Protein AF-A0A936T0N6-F1 (afdb_monomer_lite)

Radius of gyration: 19.85 Å; chains: 1; bounding box: 52×33×60 Å

Secondary structure (DSSP, 8-state):
---SEEEESB-TTSHHHHHHHHHTTTSS-EEEE-B-STTHHHHHHHHHHH-TTEEEEEE--S-SSGGG--PPPTTS-EEEEEEETTEEEEEEEEE-TTTTTTGGG-HHHHHHHHT--HHHHHHHHHHHHHHHHHHHHHHHHHHHHHHHS-TTS-------SS--HHHHHHHHHHHHHHTHHHH---HHHHHHHHHHHHHHHSTTSHHHHTHHHHS-HHHHHHHHHH-TT--HHHH-HHHHHHHHHHHHHH-S-GGGSSHHHHHHHHHHHH--PPP--

Structure (mmCIF, N/CA/C/O backbone):
data_AF-A0A936T0N6-F1
#
_entry.id   AF-A0A936T0N6-F1
#
loop_
_atom_site.group_PDB
_atom_site.id
_atom_site.type_symbol
_atom_site.label_atom_id
_atom_site.label_alt_id
_atom_site.label_comp_id
_atom_site.label_asym_id
_atom_site.label_entity_id
_atom_site.label_seq_id
_atom_site.pdbx_PDB_ins_code
_atom_site.Cartn_x
_atom_site.Cartn_y
_atom_site.Cartn_z
_atom_site.occupancy
_atom_site.B_iso_or_equiv
_atom_site.auth_seq_id
_atom_site.auth_comp_id
_atom_site.auth_asym_id
_atom_site.auth_atom_id
_atom_site.pdbx_PDB_model_num
ATOM 1 N N . MET A 1 1 ? -6.958 0.179 29.594 1.00 64.12 1 MET A N 1
ATOM 2 C CA . MET A 1 1 ? -8.096 0.866 28.939 1.00 64.12 1 MET A CA 1
ATOM 3 C C . MET A 1 1 ? -7.799 0.901 27.451 1.00 64.12 1 MET A C 1
ATOM 5 O O . MET A 1 1 ? -6.623 1.057 27.139 1.00 64.12 1 MET A O 1
ATOM 9 N N . PRO A 1 2 ? -8.803 0.712 26.577 1.00 83.12 2 PRO A N 1
ATOM 10 C CA . PRO A 1 2 ? -8.592 0.706 25.131 1.00 83.12 2 PRO A CA 1
ATOM 11 C C . PRO A 1 2 ? -8.129 2.080 24.641 1.00 83.12 2 PRO A C 1
ATOM 13 O O . PRO A 1 2 ? -8.325 3.089 25.326 1.00 83.12 2 PRO A O 1
ATOM 16 N N . VAL A 1 3 ? -7.524 2.112 23.453 1.00 87.06 3 VAL A N 1
ATOM 17 C CA . VAL A 1 3 ? -7.140 3.356 22.772 1.00 87.06 3 VAL A CA 1
ATOM 18 C C . VAL A 1 3 ? -8.362 4.269 22.653 1.00 87.06 3 VAL A C 1
ATOM 20 O O . VAL A 1 3 ? -9.401 3.834 22.169 1.00 87.06 3 VAL A O 1
ATOM 23 N N . THR A 1 4 ? -8.246 5.526 23.084 1.00 91.75 4 THR A N 1
ATOM 24 C CA . THR A 1 4 ? -9.316 6.533 22.938 1.00 91.75 4 THR A CA 1
ATOM 25 C C . THR A 1 4 ? -9.070 7.463 21.758 1.00 91.75 4 THR A C 1
ATOM 27 O O . THR A 1 4 ? -10.014 8.023 21.202 1.00 91.75 4 THR A O 1
ATOM 30 N N . GLU A 1 5 ? -7.814 7.596 21.337 1.00 93.12 5 GLU A N 1
ATOM 31 C CA . GLU A 1 5 ? -7.421 8.413 20.198 1.00 93.12 5 GLU A CA 1
ATOM 32 C C . GLU A 1 5 ? -6.273 7.755 19.431 1.00 93.12 5 GLU A C 1
ATOM 34 O O . GLU A 1 5 ? -5.238 7.396 20.002 1.00 93.12 5 GLU A O 1
ATOM 39 N N . LEU A 1 6 ? -6.470 7.593 18.126 1.00 92.94 6 LEU A N 1
ATOM 40 C CA . LEU A 1 6 ? -5.488 7.067 17.196 1.00 92.94 6 LEU A CA 1
ATOM 41 C C . LEU A 1 6 ? -5.041 8.187 16.256 1.00 92.94 6 LEU A C 1
ATOM 43 O O . LEU A 1 6 ? -5.757 8.577 15.332 1.00 92.94 6 LEU A O 1
ATOM 47 N N . LEU A 1 7 ? -3.839 8.697 16.503 1.00 91.94 7 LEU A N 1
ATOM 48 C CA . LEU A 1 7 ? -3.197 9.680 15.646 1.00 91.94 7 LEU A CA 1
ATOM 49 C C . LEU A 1 7 ? -2.729 9.001 14.359 1.00 91.94 7 LEU A C 1
ATOM 51 O O . LEU A 1 7 ? -2.074 7.967 14.433 1.00 91.94 7 LEU A O 1
ATOM 55 N N . CYS A 1 8 ? -2.999 9.573 13.193 1.00 89.38 8 CYS A N 1
ATOM 56 C CA . CYS A 1 8 ? -2.549 9.029 11.910 1.00 89.38 8 CYS A CA 1
ATOM 57 C C . CYS A 1 8 ? -1.911 10.091 11.011 1.00 89.38 8 CYS A C 1
ATOM 59 O O . CYS A 1 8 ? -2.094 11.295 11.209 1.00 89.38 8 CYS A O 1
ATOM 61 N N . GLU A 1 9 ? -1.127 9.641 10.034 1.00 83.56 9 GLU A N 1
ATOM 62 C CA . GLU A 1 9 ? -0.620 10.511 8.974 1.00 83.56 9 GLU A CA 1
ATOM 63 C C . GLU A 1 9 ? -1.750 10.951 8.025 1.00 83.56 9 GLU A C 1
ATOM 65 O O . GLU A 1 9 ? -2.799 10.314 7.926 1.00 83.56 9 GLU A O 1
ATOM 70 N N . GLY A 1 10 ? -1.523 12.050 7.304 1.00 79.19 10 GLY A N 1
ATOM 71 C CA . GLY A 1 10 ? -2.426 12.524 6.255 1.00 79.19 10 GLY A CA 1
ATOM 72 C C . GLY A 1 10 ? -3.338 13.680 6.670 1.00 79.19 10 GLY A C 1
ATOM 73 O O . GLY A 1 10 ? -3.141 14.343 7.689 1.00 79.19 10 GLY A O 1
ATOM 74 N N . ASN A 1 11 ? -4.318 13.958 5.811 1.00 84.19 11 ASN A N 1
ATOM 75 C CA . ASN A 1 11 ? -5.241 15.087 5.943 1.00 84.19 11 ASN A CA 1
ATOM 76 C C . ASN A 1 11 ? -6.598 14.617 6.478 1.00 84.19 11 ASN A C 1
ATOM 78 O O . ASN A 1 11 ? -7.042 13.526 6.134 1.00 84.19 11 ASN A O 1
ATOM 82 N N . ALA A 1 12 ? -7.311 15.474 7.216 1.00 82.62 12 ALA A N 1
ATOM 83 C CA . ALA A 1 12 ? -8.600 15.149 7.849 1.00 82.62 12 ALA A CA 1
ATOM 84 C C . ALA A 1 12 ? -9.665 14.554 6.910 1.00 82.62 12 ALA A C 1
ATOM 86 O O . ALA A 1 12 ? -10.514 13.781 7.344 1.00 82.62 12 ALA A O 1
ATOM 87 N N . HIS A 1 13 ? -9.619 14.897 5.623 1.00 84.88 13 HIS A N 1
ATOM 88 C CA . HIS A 1 13 ? -10.550 14.398 4.606 1.00 84.88 13 HIS A CA 1
ATOM 89 C C . HIS A 1 13 ? -9.886 13.474 3.576 1.00 84.88 13 HIS A C 1
ATOM 91 O O . HIS A 1 13 ? -10.502 13.133 2.568 1.00 84.88 13 HIS A O 1
ATOM 97 N N . GLY A 1 14 ? -8.636 13.075 3.818 1.00 88.81 14 GLY A N 1
ATOM 98 C CA . GLY A 1 14 ? -7.896 12.163 2.956 1.00 88.81 14 GLY A CA 1
ATOM 99 C C . GLY A 1 14 ? -8.465 10.738 2.978 1.00 88.81 14 GLY A C 1
ATOM 100 O O . GLY A 1 14 ? -9.137 10.354 3.943 1.00 88.81 14 GLY A O 1
ATOM 101 N N . PRO A 1 15 ? -8.201 9.946 1.925 1.00 90.38 15 PRO A N 1
ATOM 102 C CA . PRO A 1 15 ? -8.699 8.577 1.809 1.00 90.38 15 PRO A CA 1
ATOM 103 C C . PRO A 1 15 ? -8.249 7.689 2.974 1.00 90.38 15 PRO A C 1
ATOM 105 O O . PRO A 1 15 ? -9.068 6.942 3.500 1.00 90.38 15 PRO A O 1
ATOM 108 N N . ASP A 1 16 ? -7.008 7.837 3.435 1.00 88.56 16 ASP A N 1
ATOM 109 C CA . ASP A 1 16 ? -6.418 7.003 4.490 1.00 88.56 16 ASP A CA 1
ATOM 110 C C . ASP A 1 16 ? -7.135 7.200 5.834 1.00 88.56 16 ASP A C 1
ATOM 112 O O . ASP A 1 16 ? -7.572 6.240 6.469 1.00 88.56 16 ASP A O 1
ATOM 116 N N . VAL A 1 17 ? -7.354 8.460 6.230 1.00 91.19 17 VAL A N 1
ATOM 117 C CA . VAL A 1 17 ? -8.078 8.815 7.464 1.00 91.19 17 VAL A CA 1
ATOM 118 C C . VAL A 1 17 ? -9.521 8.319 7.402 1.00 91.19 17 VAL A C 1
ATOM 120 O O . VAL A 1 17 ? -10.047 7.786 8.383 1.00 91.19 17 VAL A O 1
ATOM 123 N N . ARG A 1 18 ? -10.172 8.460 6.241 1.00 94.25 18 ARG A N 1
ATOM 124 C CA . ARG A 1 18 ? -11.548 7.995 6.027 1.00 94.25 18 ARG A CA 1
ATOM 125 C C . ARG A 1 18 ? -11.647 6.474 6.090 1.00 94.25 18 ARG A C 1
ATOM 127 O O . ARG A 1 18 ? -12.550 5.971 6.755 1.00 94.25 18 ARG A O 1
ATOM 134 N N . LEU A 1 19 ? -10.729 5.762 5.441 1.00 94.12 19 LEU A N 1
ATOM 135 C CA . LEU A 1 19 ? -10.638 4.305 5.483 1.00 94.12 19 LEU A CA 1
ATOM 136 C C . LEU A 1 19 ? -10.458 3.828 6.925 1.00 94.12 19 LEU A C 1
ATOM 138 O O . LEU A 1 19 ? -11.288 3.072 7.424 1.00 94.12 19 LEU A O 1
ATOM 142 N N . LEU A 1 20 ? -9.445 4.344 7.625 1.00 93.12 20 LEU A N 1
ATOM 143 C CA . LEU A 1 20 ? -9.152 3.990 9.014 1.00 93.12 20 LEU A CA 1
ATOM 144 C C . LEU A 1 20 ? -10.350 4.258 9.939 1.00 93.12 20 LEU A C 1
ATOM 146 O O . LEU A 1 20 ? -10.708 3.404 10.748 1.00 93.12 20 LEU A O 1
ATOM 150 N N . SER A 1 21 ? -11.028 5.396 9.767 1.00 94.75 21 SER A N 1
ATOM 151 C CA . SER A 1 21 ? -12.238 5.736 10.530 1.00 94.75 21 SER A CA 1
ATOM 152 C C . SER A 1 21 ? -13.382 4.742 10.307 1.00 94.75 21 SER A C 1
ATOM 154 O O . SER A 1 21 ? -14.104 4.415 11.248 1.00 94.75 21 SER A O 1
ATOM 156 N N . ILE A 1 22 ? -13.559 4.243 9.078 1.00 95.44 22 ILE A N 1
ATOM 157 C CA . ILE A 1 22 ? -14.601 3.256 8.765 1.00 95.44 22 ILE A CA 1
ATOM 158 C C . ILE A 1 22 ? -14.225 1.878 9.327 1.00 95.44 22 ILE A C 1
ATOM 160 O O . ILE A 1 22 ? -15.051 1.246 9.986 1.00 95.44 22 ILE A O 1
ATOM 164 N N . ILE A 1 23 ? -12.976 1.440 9.140 1.00 94.50 23 ILE A N 1
ATOM 165 C CA . ILE A 1 23 ? -12.468 0.158 9.656 1.00 94.50 23 ILE A CA 1
ATOM 166 C C . ILE A 1 23 ? -12.558 0.099 11.189 1.00 94.50 23 ILE A C 1
ATOM 168 O O . ILE A 1 23 ? -12.940 -0.926 11.756 1.00 94.50 23 ILE A O 1
ATOM 172 N N . LEU A 1 24 ? -12.276 1.208 11.878 1.00 94.31 24 LEU A N 1
ATOM 173 C CA . LEU A 1 24 ? -12.324 1.309 13.341 1.00 94.31 24 LEU A CA 1
ATOM 174 C C . LEU A 1 24 ? -13.682 1.771 13.892 1.00 94.31 24 LEU A C 1
ATOM 176 O O . LEU A 1 24 ? -13.835 1.949 15.103 1.00 94.31 24 LEU A O 1
ATOM 180 N N . ARG A 1 25 ? -14.713 1.905 13.050 1.00 93.69 25 ARG A N 1
ATOM 181 C CA . ARG A 1 25 ? -16.053 2.321 13.486 1.00 93.69 25 ARG A CA 1
ATOM 182 C C . ARG A 1 25 ? -16.577 1.418 14.607 1.00 93.69 25 ARG A C 1
ATOM 184 O O . ARG A 1 25 ? -16.495 0.193 14.525 1.00 93.69 25 ARG A O 1
ATOM 191 N N . GLY A 1 26 ? -17.105 2.016 15.672 1.00 90.19 26 GLY A N 1
ATOM 192 C CA . GLY A 1 26 ? -17.616 1.283 16.837 1.00 90.19 26 GLY A CA 1
ATOM 193 C C . GLY A 1 26 ? -16.549 0.787 17.823 1.00 90.19 26 GLY A C 1
ATOM 194 O O . GLY A 1 26 ? -16.915 0.187 18.823 1.00 90.19 26 GLY A O 1
ATOM 195 N N . ALA A 1 27 ? -15.256 1.056 17.594 1.00 90.81 27 ALA A N 1
ATOM 196 C CA . ALA A 1 27 ? -14.189 0.729 18.549 1.00 90.81 27 ALA A CA 1
ATOM 197 C C . ALA A 1 27 ? -14.071 1.732 19.720 1.00 90.81 27 ALA A C 1
ATOM 199 O O . ALA A 1 27 ? -13.221 1.562 20.587 1.00 90.81 27 ALA A O 1
ATOM 200 N N . GLY A 1 28 ? -14.906 2.780 19.756 1.00 89.69 28 GLY A N 1
ATOM 201 C CA . GLY A 1 28 ? -14.916 3.768 20.843 1.00 89.69 28 GLY A CA 1
ATOM 202 C C . GLY A 1 28 ? -13.730 4.741 20.843 1.00 89.69 28 GLY A C 1
ATOM 203 O O . GLY A 1 28 ? -13.419 5.305 21.888 1.00 89.69 28 GLY A O 1
ATOM 204 N N . LEU A 1 29 ? -13.083 4.941 19.691 1.00 93.12 29 LEU A N 1
ATOM 205 C CA . LEU A 1 29 ? -11.916 5.813 19.532 1.00 93.12 29 LEU A CA 1
ATOM 206 C C . LEU A 1 29 ? -12.122 6.865 18.441 1.00 93.12 29 LEU A C 1
ATOM 208 O O . LEU A 1 29 ? -12.875 6.646 17.489 1.00 93.12 29 LEU A O 1
ATOM 212 N N . ALA A 1 30 ? -11.411 7.984 18.563 1.00 93.00 30 ALA A N 1
ATOM 213 C CA . ALA A 1 30 ? -11.290 8.986 17.509 1.00 93.00 30 ALA A CA 1
ATOM 214 C C . ALA A 1 30 ? -10.057 8.710 16.637 1.00 93.00 30 ALA A C 1
ATOM 216 O O . ALA A 1 30 ? -8.987 8.394 17.155 1.00 93.00 30 ALA A O 1
ATOM 217 N N . VAL A 1 31 ? -10.199 8.840 15.317 1.00 93.31 31 VAL A N 1
ATOM 218 C CA . VAL A 1 31 ? -9.071 8.821 14.377 1.00 93.31 31 VAL A CA 1
ATOM 219 C C . VAL A 1 31 ? -8.739 10.265 14.024 1.00 93.31 31 VAL A C 1
ATOM 221 O O . VAL A 1 31 ? -9.540 10.942 13.377 1.00 93.31 31 VAL A O 1
ATOM 224 N N . THR A 1 32 ? -7.570 10.737 14.452 1.00 91.12 32 THR A N 1
ATOM 225 C CA . THR A 1 32 ? -7.178 12.147 14.326 1.00 91.12 32 THR A CA 1
ATOM 226 C C . THR A 1 32 ? -5.958 12.268 13.408 1.00 91.12 32 THR A C 1
ATOM 228 O O . THR A 1 32 ? -4.934 11.635 13.672 1.00 91.12 32 THR A O 1
ATOM 231 N N . PRO A 1 33 ? -6.000 13.076 12.336 1.00 89.44 33 PRO A N 1
ATOM 232 C CA . PRO A 1 33 ? -4.804 13.367 11.551 1.00 89.44 33 PRO A CA 1
ATOM 233 C C . PRO A 1 33 ? -3.822 14.201 12.385 1.00 89.44 33 PRO A C 1
ATOM 235 O O . PRO A 1 33 ? -4.199 15.211 12.976 1.00 89.44 33 PRO A O 1
ATOM 238 N N . SER A 1 34 ? -2.549 13.818 12.409 1.00 82.69 34 SER A N 1
ATOM 239 C CA . SER A 1 34 ? -1.507 14.502 13.192 1.00 82.69 34 SER A CA 1
ATOM 240 C C . SER A 1 34 ? -0.458 15.219 12.329 1.00 82.69 34 SER A C 1
ATOM 242 O O . SER A 1 34 ? 0.548 15.701 12.854 1.00 82.69 34 SER A O 1
ATOM 244 N N . GLY A 1 35 ? -0.682 15.332 11.017 1.00 67.50 35 GLY A N 1
ATOM 245 C CA . GLY A 1 35 ? 0.228 16.023 10.102 1.00 67.50 35 GLY A CA 1
ATOM 246 C C . GLY A 1 35 ? 1.455 15.192 9.703 1.00 67.50 35 GLY A C 1
ATOM 247 O O . GLY A 1 35 ? 1.365 13.982 9.517 1.00 67.50 35 GLY A O 1
ATOM 248 N N . GLY A 1 36 ? 2.587 15.867 9.467 1.00 60.94 36 GLY A N 1
ATOM 249 C CA . GLY A 1 36 ? 3.781 15.282 8.842 1.00 60.94 36 GLY A CA 1
ATOM 250 C C . GLY A 1 36 ? 4.599 14.327 9.726 1.00 60.94 36 GLY A C 1
ATOM 251 O O . GLY A 1 36 ? 4.533 14.361 10.949 1.00 60.94 36 GLY A O 1
ATOM 252 N N . LYS A 1 37 ? 5.436 13.511 9.068 1.00 64.25 37 LYS A N 1
ATOM 253 C CA . LYS A 1 37 ? 6.251 12.423 9.655 1.00 64.25 37 LYS A CA 1
ATOM 254 C C . LYS A 1 37 ? 7.297 12.879 10.687 1.00 64.25 37 LYS A C 1
ATOM 256 O O . LYS A 1 37 ? 7.743 12.084 11.517 1.00 64.25 37 LYS A O 1
ATOM 261 N N . ASP A 1 38 ? 7.714 14.144 10.634 1.00 60.75 38 ASP A N 1
ATOM 262 C CA . ASP A 1 38 ? 8.826 14.667 11.429 1.00 60.75 38 ASP A CA 1
ATOM 263 C C . ASP A 1 38 ? 8.396 14.905 12.889 1.00 60.75 38 ASP A C 1
ATOM 265 O O . ASP A 1 38 ? 7.525 15.718 13.180 1.00 60.75 38 ASP A O 1
ATOM 269 N N . GLY A 1 39 ? 9.009 14.177 13.830 1.00 67.56 39 GLY A N 1
ATOM 270 C CA . GLY A 1 39 ? 8.723 14.304 15.268 1.00 67.56 39 GLY A CA 1
ATOM 271 C C . GLY A 1 39 ? 7.483 13.547 15.758 1.00 67.56 39 GLY A C 1
ATOM 272 O O . GLY A 1 39 ? 7.230 13.530 16.962 1.00 67.56 39 GLY A O 1
ATOM 273 N N . PHE A 1 40 ? 6.772 12.849 14.868 1.00 79.50 40 PHE A N 1
ATOM 274 C CA . PHE A 1 40 ? 5.529 12.138 15.177 1.00 79.50 40 PHE A CA 1
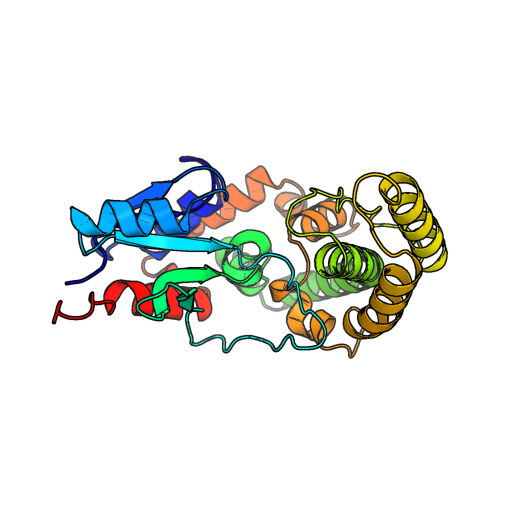ATOM 275 C C . PHE A 1 40 ? 5.588 11.212 16.414 1.00 79.50 40 PHE A C 1
ATOM 277 O O . PHE A 1 40 ? 4.726 11.345 17.286 1.00 79.50 40 PHE A O 1
ATOM 284 N N . PRO A 1 41 ? 6.614 10.349 16.609 1.00 83.62 41 PRO A N 1
ATOM 285 C CA . PRO A 1 41 ? 6.680 9.535 17.827 1.00 83.62 41 PRO A CA 1
ATOM 286 C C . PRO A 1 41 ? 6.854 10.357 19.111 1.00 83.62 41 PRO A C 1
ATOM 288 O O . PRO A 1 41 ? 6.352 9.965 20.163 1.00 83.62 41 PRO A O 1
ATOM 291 N N . ASN A 1 42 ? 7.535 11.506 19.050 1.00 82.50 42 ASN A N 1
ATOM 292 C CA . ASN A 1 42 ? 7.694 12.374 20.216 1.00 82.50 42 ASN A CA 1
ATOM 293 C C . ASN A 1 42 ? 6.381 13.076 20.569 1.00 82.50 42 ASN A C 1
ATOM 295 O O . ASN A 1 42 ? 6.074 13.181 21.754 1.00 82.50 42 ASN A O 1
ATOM 299 N N . THR A 1 43 ? 5.590 13.480 19.571 1.00 83.75 43 THR A N 1
ATOM 300 C CA . THR A 1 43 ? 4.239 14.027 19.772 1.00 83.75 43 THR A CA 1
ATOM 301 C C . THR A 1 43 ? 3.342 13.025 20.489 1.00 83.75 43 THR A C 1
ATOM 303 O O . THR A 1 43 ? 2.731 13.359 21.498 1.00 83.75 43 THR A O 1
ATOM 306 N N . VAL A 1 44 ? 3.321 11.773 20.028 1.00 87.00 44 VAL A N 1
ATOM 307 C CA . VAL A 1 44 ? 2.489 10.711 20.619 1.00 87.00 44 VAL A CA 1
ATOM 308 C C . VAL A 1 44 ? 2.882 10.453 22.070 1.00 87.00 44 VAL A C 1
ATOM 310 O O . VAL A 1 44 ? 2.025 10.350 22.946 1.00 87.00 44 VAL A O 1
ATOM 313 N N . ILE A 1 45 ? 4.185 10.388 22.349 1.00 84.56 45 ILE A N 1
ATOM 314 C CA . ILE A 1 45 ? 4.671 10.178 23.714 1.00 84.56 45 ILE A CA 1
ATOM 315 C C . ILE A 1 45 ? 4.349 11.386 24.604 1.00 84.56 45 ILE A C 1
ATOM 317 O O . ILE A 1 45 ? 3.896 11.194 25.729 1.00 84.56 45 ILE A O 1
ATOM 321 N N . ALA A 1 46 ? 4.495 12.614 24.095 1.00 84.88 46 ALA A N 1
ATOM 322 C CA . ALA A 1 46 ? 4.089 13.825 24.805 1.00 84.88 46 ALA A CA 1
ATOM 323 C C . ALA A 1 46 ? 2.593 13.794 25.168 1.00 84.88 46 ALA A C 1
ATOM 325 O O . ALA A 1 46 ? 2.231 14.014 26.322 1.00 84.88 46 ALA A O 1
ATOM 326 N N . TRP A 1 47 ? 1.731 13.437 24.212 1.00 86.50 47 TRP A N 1
ATOM 327 C CA . TRP A 1 47 ? 0.284 13.333 24.418 1.00 86.50 47 TRP A CA 1
ATOM 328 C C . TRP A 1 47 ? -0.081 12.254 25.436 1.00 86.50 47 TRP A C 1
ATOM 330 O O . TRP A 1 47 ? -0.973 12.461 26.260 1.00 86.50 47 TRP A O 1
ATOM 340 N N . ARG A 1 48 ? 0.663 11.141 25.465 1.00 88.62 48 ARG A N 1
ATOM 341 C CA . ARG A 1 48 ? 0.460 10.071 26.450 1.00 88.62 48 ARG A CA 1
ATOM 342 C C . ARG A 1 48 ? 0.681 10.473 27.900 1.00 88.62 48 ARG A C 1
ATOM 344 O O . ARG A 1 48 ? 0.158 9.801 28.791 1.00 88.62 48 ARG A O 1
ATOM 351 N N . HIS A 1 49 ? 1.419 11.550 28.166 1.00 85.31 49 HIS A N 1
ATOM 352 C CA . HIS A 1 49 ? 1.536 12.059 29.531 1.00 85.31 49 HIS A CA 1
ATOM 353 C C . HIS A 1 49 ? 0.189 12.558 30.070 1.00 85.31 49 HIS A C 1
ATOM 355 O O . HIS A 1 49 ? -0.094 12.334 31.249 1.00 85.31 49 HIS A O 1
ATOM 361 N N . SER A 1 50 ? -0.644 13.160 29.214 1.00 86.56 50 SER A N 1
ATOM 362 C CA . SER A 1 50 ? -1.966 13.700 29.565 1.00 86.56 50 SER A CA 1
ATOM 363 C C . SER A 1 50 ? -3.116 12.737 29.258 1.00 86.56 50 SER A C 1
ATOM 365 O O . SER A 1 50 ? -4.080 12.684 30.014 1.00 86.56 50 SER A O 1
ATOM 367 N N . ASN A 1 51 ? -3.013 11.953 28.184 1.00 87.94 51 ASN A N 1
ATOM 368 C CA . ASN A 1 51 ? -3.978 10.920 27.821 1.00 87.94 51 ASN A CA 1
ATOM 369 C C . ASN A 1 51 ? -3.237 9.596 27.567 1.00 87.94 51 ASN A C 1
ATOM 371 O O . ASN A 1 51 ? -2.763 9.365 26.454 1.00 87.94 51 ASN A O 1
ATOM 375 N N . PRO A 1 52 ? -3.146 8.693 28.562 1.00 88.62 52 PRO A N 1
ATOM 376 C CA . PRO A 1 52 ? -2.392 7.453 28.418 1.00 88.62 52 PRO A CA 1
ATOM 377 C C . PRO A 1 52 ? -2.962 6.527 27.342 1.00 88.62 52 PRO A C 1
ATOM 379 O O . PRO A 1 52 ? -2.278 5.580 26.993 1.00 88.62 52 PRO A O 1
ATOM 382 N N . ASN A 1 53 ? -4.158 6.792 26.803 1.00 91.06 53 ASN A N 1
ATOM 383 C CA . ASN A 1 53 ? -4.813 5.971 25.790 1.00 91.06 53 ASN A CA 1
ATOM 384 C C . ASN A 1 53 ? -4.649 6.491 24.350 1.00 91.06 53 ASN A C 1
ATOM 386 O O . ASN A 1 53 ? -5.410 6.100 23.466 1.00 91.06 53 ASN A O 1
ATOM 390 N N . VAL A 1 54 ? -3.667 7.359 24.098 1.00 92.25 54 VAL A N 1
ATOM 391 C CA . VAL A 1 54 ? -3.308 7.798 22.739 1.00 92.25 54 VAL A CA 1
ATOM 392 C C . VAL A 1 54 ? -2.380 6.775 22.096 1.00 92.25 54 VAL A C 1
ATOM 394 O O . VAL A 1 54 ? -1.404 6.351 22.712 1.00 92.25 54 VAL A O 1
ATOM 397 N N . CYS A 1 55 ? -2.631 6.402 20.848 1.00 92.88 55 CYS A N 1
ATOM 398 C CA . CYS A 1 55 ? -1.695 5.644 20.018 1.00 92.88 55 CYS A CA 1
ATOM 399 C C . CYS A 1 55 ? -1.507 6.312 18.662 1.00 92.88 55 CYS A C 1
ATOM 401 O O . CYS A 1 55 ? -2.249 7.218 18.296 1.00 92.88 55 CYS A O 1
ATOM 403 N N . ALA A 1 56 ? -0.502 5.858 17.923 1.00 91.50 56 ALA A N 1
ATOM 404 C CA . ALA A 1 56 ? -0.231 6.324 16.576 1.00 91.50 56 ALA A CA 1
ATOM 405 C C . ALA A 1 56 ? -0.439 5.232 15.534 1.00 91.50 56 ALA A C 1
ATOM 407 O O . ALA A 1 56 ? -0.315 4.039 15.815 1.00 91.50 56 ALA A O 1
ATOM 408 N N . PHE A 1 57 ? -0.662 5.668 14.310 1.00 89.56 57 PHE A N 1
ATOM 409 C CA . PHE A 1 57 ? -0.774 4.838 13.138 1.00 89.56 57 PHE A CA 1
ATOM 410 C C . PHE A 1 57 ? -0.001 5.495 11.993 1.00 89.56 57 PHE A C 1
ATOM 412 O O . PHE A 1 57 ? -0.186 6.684 11.736 1.00 89.56 57 PHE A O 1
ATOM 419 N N . LYS A 1 58 ? 0.891 4.763 11.319 1.00 87.56 58 LYS A N 1
ATOM 420 C CA . LYS A 1 58 ? 1.663 5.319 10.195 1.00 87.56 58 LYS A CA 1
ATOM 421 C C . LYS A 1 58 ? 1.959 4.316 9.088 1.00 87.56 58 LYS A C 1
ATOM 423 O O . LYS A 1 58 ? 1.924 3.107 9.310 1.00 87.56 58 LYS A O 1
ATOM 428 N N . ASP A 1 59 ? 2.385 4.821 7.940 1.00 83.50 59 ASP A N 1
ATOM 429 C CA . ASP A 1 59 ? 2.865 3.995 6.835 1.00 83.50 59 ASP A CA 1
ATOM 430 C C . ASP A 1 59 ? 4.218 3.341 7.171 1.00 83.50 59 ASP A C 1
ATOM 432 O O . ASP A 1 59 ? 5.096 3.928 7.826 1.00 83.50 59 ASP A O 1
ATOM 436 N N . ASN A 1 60 ? 4.422 2.114 6.687 1.00 81.00 60 ASN A N 1
ATOM 437 C CA . ASN A 1 60 ? 5.707 1.413 6.788 1.00 81.00 60 ASN A CA 1
ATOM 438 C C . ASN A 1 60 ? 6.722 1.836 5.698 1.00 81.00 60 ASN A C 1
ATOM 440 O O . ASN A 1 60 ? 7.899 1.498 5.803 1.00 81.00 60 ASN A O 1
ATOM 444 N N . ASP A 1 61 ? 6.294 2.618 4.693 1.00 81.44 61 ASP A N 1
ATOM 445 C CA . ASP A 1 61 ? 7.099 3.076 3.544 1.00 81.44 61 ASP A CA 1
ATOM 446 C C . ASP A 1 61 ? 7.919 1.946 2.867 1.00 81.44 61 ASP A C 1
ATOM 448 O O . ASP A 1 61 ? 7.658 0.757 3.038 1.00 81.44 61 ASP A O 1
ATOM 452 N N . PHE A 1 62 ? 8.882 2.288 2.001 1.00 80.62 62 PHE A N 1
ATOM 453 C CA . PHE A 1 62 ? 9.849 1.298 1.518 1.00 80.62 62 PHE A CA 1
ATOM 454 C C . PHE A 1 62 ? 10.837 0.924 2.634 1.00 80.62 62 PHE A C 1
ATOM 456 O O . PHE A 1 62 ? 11.335 1.814 3.334 1.00 80.62 62 PHE A O 1
ATOM 463 N N . PRO A 1 63 ? 11.197 -0.366 2.773 1.00 80.69 63 PRO A N 1
ATOM 464 C CA . PRO A 1 63 ? 12.146 -0.787 3.789 1.00 80.69 63 PRO A CA 1
ATOM 465 C C . PRO A 1 63 ? 13.524 -0.180 3.510 1.00 80.69 63 PRO A C 1
ATOM 467 O O . PRO A 1 63 ? 14.079 -0.336 2.426 1.00 80.69 63 PRO A O 1
ATOM 470 N N . ARG A 1 64 ? 14.129 0.455 4.521 1.00 81.31 64 ARG A N 1
ATOM 471 C CA . ARG A 1 64 ? 15.527 0.929 4.441 1.00 81.31 64 ARG A CA 1
ATOM 472 C C . ARG A 1 64 ? 16.552 -0.206 4.398 1.00 81.31 64 ARG A C 1
ATOM 474 O O . ARG A 1 64 ? 17.692 0.014 4.009 1.00 81.31 64 ARG A O 1
ATOM 481 N N . LYS A 1 65 ? 16.154 -1.410 4.811 1.00 87.44 65 LYS A N 1
ATOM 482 C CA . LYS A 1 65 ? 16.952 -2.641 4.730 1.00 87.44 65 LYS A CA 1
ATOM 483 C C . LYS A 1 65 ? 16.201 -3.678 3.892 1.00 87.44 65 LYS A C 1
ATOM 485 O O . LYS A 1 65 ? 15.713 -4.660 4.445 1.00 87.44 65 LYS A O 1
ATOM 490 N N . PRO A 1 66 ? 16.054 -3.447 2.579 1.00 87.50 66 PRO A N 1
ATOM 491 C CA . PRO A 1 66 ? 15.170 -4.253 1.749 1.00 87.50 66 PRO A CA 1
ATOM 492 C C . PRO A 1 66 ? 15.611 -5.720 1.669 1.00 87.50 66 PRO A C 1
ATOM 494 O O . PRO A 1 66 ? 14.768 -6.600 1.711 1.00 87.50 66 PRO A O 1
ATOM 497 N N . LEU A 1 67 ? 16.912 -6.017 1.664 1.00 87.12 67 LEU A N 1
ATOM 498 C CA . LEU A 1 67 ? 17.412 -7.400 1.566 1.00 87.12 67 LEU A CA 1
ATOM 499 C C . LEU A 1 67 ? 17.122 -8.274 2.799 1.00 87.12 67 LEU A C 1
ATOM 501 O O . LEU A 1 67 ? 17.221 -9.491 2.716 1.00 87.12 67 LEU A O 1
ATOM 505 N N . GLY A 1 68 ? 16.779 -7.664 3.936 1.00 87.44 68 GLY A N 1
ATOM 506 C CA . GLY A 1 68 ? 16.324 -8.374 5.135 1.00 87.44 68 GLY A CA 1
ATOM 507 C C . GLY A 1 68 ? 14.808 -8.327 5.321 1.00 87.44 68 GLY A C 1
ATOM 508 O O . GLY A 1 68 ? 14.321 -8.678 6.393 1.00 87.44 68 GLY A O 1
ATOM 509 N N . TRP A 1 69 ? 14.069 -7.820 4.333 1.00 90.31 69 TRP A N 1
ATOM 510 C CA . TRP A 1 69 ? 12.619 -7.735 4.406 1.00 90.31 69 TRP A CA 1
ATOM 511 C C . TRP A 1 69 ? 11.998 -9.122 4.265 1.00 90.31 69 TRP A C 1
ATOM 513 O O . TRP A 1 69 ? 12.409 -9.930 3.434 1.00 90.31 69 TRP A O 1
ATOM 523 N N . VAL A 1 70 ? 10.970 -9.363 5.068 1.00 88.94 70 VAL A N 1
ATOM 524 C CA . VAL A 1 70 ? 10.125 -10.550 5.006 1.00 88.94 70 VAL A CA 1
ATOM 525 C C . VAL A 1 70 ? 8.668 -10.098 5.029 1.00 88.94 70 VAL A C 1
ATOM 527 O O . VAL A 1 70 ? 8.370 -9.080 5.666 1.00 88.94 70 VAL A O 1
ATOM 530 N N . PRO A 1 71 ? 7.755 -10.819 4.358 1.00 86.94 71 PRO A N 1
ATOM 531 C CA . PRO A 1 71 ? 6.337 -10.510 4.435 1.00 86.94 71 PRO A CA 1
ATOM 532 C C . PRO A 1 71 ? 5.869 -10.598 5.887 1.00 86.94 71 PRO A C 1
ATOM 534 O O . PRO A 1 71 ? 6.188 -11.546 6.612 1.00 86.94 71 PRO A O 1
ATOM 537 N N . HIS A 1 72 ? 5.129 -9.583 6.326 1.00 82.50 72 HIS A N 1
ATOM 538 C CA . HIS A 1 72 ? 4.551 -9.588 7.661 1.00 82.50 72 HIS A CA 1
ATOM 539 C C . HIS A 1 72 ? 3.367 -10.563 7.713 1.00 82.50 72 HIS A C 1
ATOM 541 O O . HIS A 1 72 ? 2.604 -10.643 6.748 1.00 82.50 72 HIS A O 1
ATOM 547 N N . PRO A 1 73 ? 3.188 -11.307 8.821 1.00 83.06 73 PRO A N 1
ATOM 548 C CA . PRO A 1 73 ? 2.022 -12.162 8.981 1.00 83.06 73 PRO A CA 1
ATOM 549 C C . PRO A 1 73 ? 0.734 -11.342 8.892 1.00 83.06 73 PRO A C 1
ATOM 551 O O . PRO A 1 73 ? 0.531 -10.419 9.677 1.00 83.06 73 PRO A O 1
ATOM 554 N N . VAL A 1 74 ? -0.152 -11.734 7.978 1.00 79.06 74 VAL A N 1
ATOM 555 C CA . VAL A 1 74 ? -1.453 -11.091 7.720 1.00 79.06 74 VAL A CA 1
ATOM 556 C C . VAL A 1 74 ? -2.321 -10.980 8.983 1.00 79.06 74 VAL A C 1
ATOM 558 O O . VAL A 1 74 ? -3.105 -10.051 9.136 1.00 79.06 74 VAL A O 1
ATOM 561 N N . SER A 1 75 ? -2.150 -11.905 9.926 1.00 78.19 75 SER A N 1
ATOM 562 C CA . SER A 1 75 ? -2.906 -11.968 11.178 1.00 78.19 75 SER A CA 1
ATOM 563 C C . SER A 1 75 ? -2.322 -11.120 12.313 1.00 78.19 75 SER A C 1
ATOM 565 O O . SER A 1 75 ? -2.722 -11.301 13.463 1.00 78.19 75 SER A O 1
ATOM 567 N N . LYS A 1 76 ? -1.322 -10.264 12.060 1.00 84.06 76 LYS A N 1
ATOM 568 C CA . LYS A 1 76 ? -0.670 -9.488 13.122 1.00 84.06 76 LYS A CA 1
ATOM 569 C C . LYS A 1 76 ? -0.419 -8.042 12.710 1.00 84.06 76 LYS A C 1
ATOM 571 O O . LYS A 1 76 ? 0.306 -7.771 11.759 1.00 84.06 76 LYS A O 1
ATOM 576 N N . ALA A 1 77 ? -0.929 -7.115 13.517 1.00 85.81 77 ALA A N 1
ATOM 577 C CA . ALA A 1 77 ? -0.601 -5.701 13.403 1.00 85.81 77 ALA A CA 1
ATOM 578 C C . ALA A 1 77 ? 0.904 -5.464 13.623 1.00 85.81 77 ALA A C 1
ATOM 580 O O . ALA A 1 77 ? 1.497 -5.977 14.578 1.00 85.81 77 ALA A O 1
ATOM 581 N N . LEU A 1 78 ? 1.527 -4.661 12.759 1.00 87.75 78 LEU A N 1
ATOM 582 C CA . LEU A 1 78 ? 2.947 -4.352 12.874 1.00 87.75 78 LEU A CA 1
ATOM 583 C C . LEU A 1 78 ? 3.160 -3.293 13.956 1.00 87.75 78 LEU A C 1
ATOM 585 O O . LEU A 1 78 ? 2.802 -2.133 13.787 1.00 87.75 78 LEU A O 1
ATOM 589 N N . GLU A 1 79 ? 3.745 -3.689 15.079 1.00 89.88 79 GLU A N 1
ATOM 590 C CA . GLU A 1 79 ? 4.020 -2.765 16.175 1.00 89.88 79 GLU A CA 1
ATOM 591 C C . GLU A 1 79 ? 5.103 -1.749 15.807 1.00 89.88 79 GLU A C 1
ATOM 593 O O . GLU A 1 79 ? 6.144 -2.076 15.231 1.00 89.88 79 GLU A O 1
ATOM 598 N N . TRP A 1 80 ? 4.880 -0.503 16.208 1.00 90.06 80 TRP A N 1
ATOM 599 C CA . TRP A 1 80 ? 5.847 0.571 16.101 1.00 90.06 80 TRP A CA 1
ATOM 600 C C . TRP A 1 80 ? 6.400 0.911 17.473 1.00 90.06 80 TRP A C 1
ATOM 602 O O . TRP A 1 80 ? 5.714 1.501 18.307 1.00 90.06 80 TRP A O 1
ATOM 612 N N . GLN A 1 81 ? 7.671 0.588 17.684 1.00 90.12 81 GLN A N 1
ATOM 613 C CA . GLN A 1 81 ? 8.385 0.910 18.911 1.00 90.12 81 GLN A CA 1
ATOM 614 C C . GLN A 1 81 ? 9.545 1.867 18.624 1.00 90.12 81 GLN A C 1
ATOM 616 O O . GLN A 1 81 ? 10.205 1.772 17.587 1.00 90.12 81 GLN A O 1
ATOM 621 N N . VAL A 1 82 ? 9.820 2.776 19.557 1.00 87.81 82 VAL A N 1
ATOM 622 C CA . VAL A 1 82 ? 10.998 3.652 19.519 1.00 87.81 82 VAL A CA 1
ATOM 623 C C . VAL A 1 82 ? 11.929 3.327 20.674 1.00 87.81 82 VAL A C 1
ATOM 625 O O . VAL A 1 82 ? 11.485 3.128 21.803 1.00 87.81 82 VAL A O 1
ATOM 628 N N . LYS A 1 83 ? 13.231 3.274 20.389 1.00 86.94 83 LYS A N 1
ATOM 629 C CA . LYS A 1 83 ? 14.259 3.115 21.417 1.00 86.94 83 LYS A CA 1
ATOM 630 C C . LYS A 1 83 ? 14.567 4.476 22.040 1.00 86.94 83 LYS A C 1
ATOM 632 O O . LYS A 1 83 ? 14.842 5.434 21.317 1.00 86.94 83 LYS A O 1
ATOM 637 N N . ARG A 1 84 ? 14.534 4.533 23.364 1.00 83.69 84 ARG A N 1
ATOM 638 C CA . ARG A 1 84 ? 14.954 5.651 24.211 1.00 83.69 84 ARG A CA 1
ATOM 639 C C . ARG A 1 84 ? 15.942 5.142 25.261 1.00 83.69 84 ARG A C 1
ATOM 641 O O . ARG A 1 84 ? 16.207 3.939 25.327 1.00 83.69 84 ARG A O 1
ATOM 648 N N . ASP A 1 85 ? 16.504 6.055 26.045 1.00 85.56 85 ASP A N 1
ATOM 649 C CA . ASP A 1 85 ? 17.518 5.733 27.059 1.00 85.56 85 ASP A CA 1
ATOM 650 C C . ASP A 1 85 ? 16.994 4.749 28.120 1.00 85.56 85 ASP A C 1
ATOM 652 O O . ASP A 1 85 ? 17.741 3.914 28.621 1.00 85.56 85 ASP A O 1
ATOM 656 N N . ASP A 1 86 ? 15.692 4.796 28.399 1.00 83.00 86 ASP A N 1
ATOM 657 C CA . ASP A 1 86 ? 14.959 3.965 29.357 1.00 83.00 86 ASP A CA 1
ATOM 658 C C . ASP A 1 86 ? 14.317 2.707 28.736 1.00 83.00 86 ASP A C 1
ATOM 660 O O . ASP A 1 86 ? 13.629 1.959 29.427 1.00 83.00 86 ASP A O 1
ATOM 664 N N . GLY A 1 87 ? 14.552 2.435 27.446 1.00 86.44 87 GLY A N 1
ATOM 665 C CA . GLY A 1 87 ? 14.128 1.199 26.786 1.00 86.44 87 GLY A CA 1
ATOM 666 C C . GLY A 1 87 ? 13.298 1.402 25.521 1.00 86.44 87 GLY A C 1
ATOM 667 O O . GLY A 1 87 ? 13.413 2.402 24.811 1.00 86.44 87 GLY A O 1
ATOM 668 N N . HIS A 1 88 ? 12.496 0.392 25.184 1.00 87.19 88 HIS A N 1
ATOM 669 C CA . HIS A 1 88 ? 11.625 0.409 24.011 1.00 87.19 88 HIS A CA 1
ATOM 670 C C . HIS A 1 88 ? 10.222 0.871 24.397 1.00 87.19 88 HIS A C 1
ATOM 672 O O . HIS A 1 88 ? 9.561 0.255 25.228 1.00 87.19 88 HIS A O 1
ATOM 678 N N . HIS A 1 89 ? 9.755 1.933 23.747 1.00 85.44 89 HIS A N 1
ATOM 679 C CA . HIS A 1 89 ? 8.424 2.491 23.958 1.00 85.44 89 HIS A CA 1
ATOM 680 C C . HIS A 1 89 ? 7.542 2.184 22.763 1.00 85.44 89 HIS A C 1
ATOM 682 O O . HIS A 1 89 ? 7.844 2.598 21.643 1.00 85.44 89 HIS A O 1
ATOM 688 N N . MET A 1 90 ? 6.435 1.489 23.005 1.00 89.06 90 MET A N 1
ATOM 689 C CA . MET A 1 90 ? 5.399 1.268 21.999 1.00 89.06 90 MET A CA 1
ATOM 690 C C . MET A 1 90 ? 4.732 2.596 21.664 1.00 89.06 90 MET A C 1
ATOM 692 O O . MET A 1 90 ? 4.184 3.232 22.553 1.00 89.06 90 MET A O 1
ATOM 696 N N . VAL A 1 91 ? 4.764 3.026 20.405 1.00 91.00 91 VAL A N 1
ATOM 697 C CA . VAL A 1 91 ? 4.143 4.264 19.902 1.00 91.00 91 VAL A CA 1
ATOM 698 C C . VAL A 1 91 ? 2.779 3.977 19.281 1.00 91.00 91 VAL A C 1
ATOM 700 O O . VAL A 1 91 ? 1.858 4.777 19.421 1.00 91.00 91 VAL A O 1
ATOM 703 N N . GLY A 1 92 ? 2.604 2.807 18.684 1.00 92.25 92 GLY A N 1
ATOM 704 C CA . GLY A 1 92 ? 1.360 2.400 18.048 1.00 92.25 92 GLY A CA 1
ATOM 705 C C . GLY A 1 92 ? 1.657 1.376 16.968 1.00 92.25 92 GLY A C 1
ATOM 706 O O . GLY A 1 92 ? 2.487 0.502 17.192 1.00 92.25 92 GLY A O 1
ATOM 707 N N . TRP A 1 93 ? 1.047 1.494 15.796 1.00 92.38 93 TRP A N 1
ATOM 708 C CA . TRP A 1 93 ? 1.205 0.507 14.731 1.00 92.38 93 TRP A CA 1
ATOM 709 C C . TRP A 1 93 ? 1.641 1.132 13.411 1.00 92.38 93 TRP A C 1
ATOM 711 O O . TRP A 1 93 ? 1.503 2.332 13.169 1.00 92.38 93 TRP A O 1
ATOM 721 N N . MET A 1 94 ? 2.210 0.285 12.567 1.00 88.31 94 MET A N 1
ATOM 722 C CA . MET A 1 94 ? 2.499 0.564 11.173 1.00 88.31 94 MET A CA 1
ATOM 723 C C . MET A 1 94 ? 1.563 -0.264 10.298 1.00 88.31 94 MET A C 1
ATOM 725 O O . MET A 1 94 ? 1.284 -1.420 10.612 1.00 88.31 94 MET A O 1
ATOM 729 N N . TRP A 1 95 ? 1.113 0.304 9.185 1.00 82.62 95 TRP A N 1
ATOM 730 C CA . TRP A 1 95 ? 0.461 -0.455 8.119 1.00 82.62 95 TRP A CA 1
ATOM 731 C C . TRP A 1 95 ? 1.437 -0.700 6.982 1.00 82.62 95 TRP A C 1
ATOM 733 O O . TRP A 1 95 ? 2.269 0.155 6.654 1.00 82.62 95 TRP A O 1
ATOM 743 N N . GLY A 1 96 ? 1.336 -1.884 6.383 1.00 83.81 96 GLY A N 1
ATOM 744 C CA . GLY A 1 96 ? 1.922 -2.122 5.079 1.00 83.81 96 GLY A CA 1
ATOM 745 C C . GLY A 1 96 ? 1.213 -1.299 4.004 1.00 83.81 96 GLY A C 1
ATOM 746 O O . GLY A 1 96 ? 0.212 -0.616 4.237 1.00 83.81 96 GLY A O 1
ATOM 747 N N . ARG A 1 97 ? 1.752 -1.347 2.783 1.00 87.88 97 ARG A N 1
ATOM 748 C CA . ARG A 1 97 ? 1.110 -0.660 1.658 1.00 87.88 97 ARG A CA 1
ATOM 749 C C . ARG A 1 97 ? -0.242 -1.277 1.318 1.00 87.88 97 ARG A C 1
ATOM 751 O O . ARG A 1 97 ? -1.103 -0.547 0.852 1.00 87.88 97 ARG A O 1
ATOM 758 N N . LYS A 1 98 ? -0.441 -2.576 1.565 1.00 90.00 98 LYS A N 1
ATOM 759 C CA . LYS A 1 98 ? -1.679 -3.300 1.238 1.00 90.00 98 LYS A CA 1
ATOM 760 C C . LYS A 1 98 ? -2.886 -2.728 1.977 1.00 90.00 98 LYS A C 1
ATOM 762 O O . LYS A 1 98 ? -3.954 -2.589 1.402 1.00 90.00 98 LYS A O 1
ATOM 767 N N . GLU A 1 99 ? -2.691 -2.364 3.232 1.00 86.62 99 GLU A N 1
ATOM 768 C CA . GLU A 1 99 ? -3.741 -1.982 4.169 1.00 86.62 99 GLU A CA 1
ATOM 769 C C . GLU A 1 99 ? -4.194 -0.525 4.014 1.00 86.62 99 GLU A C 1
ATOM 771 O O . GLU A 1 99 ? -5.293 -0.186 4.445 1.00 86.62 99 GLU A O 1
ATOM 776 N N . ILE A 1 100 ? -3.369 0.324 3.389 1.00 84.00 100 ILE A N 1
ATOM 777 C CA . ILE A 1 100 ? -3.674 1.739 3.128 1.00 84.00 100 ILE A CA 1
ATOM 778 C C . ILE A 1 100 ? -3.638 2.013 1.627 1.00 84.00 100 ILE A C 1
ATOM 780 O O . ILE A 1 100 ? -4.672 2.080 0.968 1.00 84.00 100 ILE A O 1
ATOM 784 N N . GLU A 1 101 ? -2.430 2.169 1.078 1.00 85.25 101 GLU A N 1
ATOM 785 C CA . GLU A 1 101 ? -2.215 2.730 -0.257 1.00 85.25 101 GLU A CA 1
ATOM 786 C C . GLU A 1 101 ? -2.811 1.830 -1.343 1.00 85.25 101 GLU A C 1
ATOM 788 O O . GLU A 1 101 ? -3.407 2.302 -2.310 1.00 85.25 101 GLU A O 1
ATOM 793 N N . ASN A 1 102 ? -2.665 0.522 -1.155 1.00 93.12 102 ASN A N 1
ATOM 794 C CA . ASN A 1 102 ? -3.105 -0.504 -2.081 1.00 93.12 102 ASN A CA 1
ATOM 795 C C . ASN A 1 102 ? -4.461 -1.101 -1.694 1.00 93.12 102 ASN A C 1
ATOM 797 O O . ASN A 1 102 ? -4.972 -1.933 -2.437 1.00 93.12 102 ASN A O 1
ATOM 801 N N . TYR A 1 103 ? -5.083 -0.649 -0.600 1.00 95.06 103 TYR A N 1
ATOM 802 C CA . TYR A 1 103 ? -6.391 -1.148 -0.173 1.00 95.06 103 TYR A CA 1
ATOM 803 C C . TYR A 1 103 ? -7.435 -0.929 -1.272 1.00 95.06 103 TYR A C 1
ATOM 805 O O . TYR A 1 103 ? -8.183 -1.829 -1.643 1.00 95.06 103 TYR A O 1
ATOM 813 N N . PHE A 1 104 ? -7.435 0.268 -1.863 1.00 95.38 104 PHE A N 1
ATOM 814 C CA . PHE A 1 104 ? -8.372 0.668 -2.917 1.00 95.38 104 PHE A CA 1
ATOM 815 C C . PHE A 1 104 ? -8.144 -0.023 -4.265 1.00 95.38 104 PHE A C 1
ATOM 817 O O . PHE A 1 104 ? -8.910 0.209 -5.194 1.00 95.38 104 PHE A O 1
ATOM 824 N N . ILE A 1 105 ? -7.096 -0.833 -4.392 1.00 96.12 105 ILE A N 1
ATOM 825 C CA . ILE A 1 105 ? -6.789 -1.625 -5.590 1.00 96.12 105 ILE A CA 1
ATOM 826 C C . ILE A 1 105 ? -6.629 -3.112 -5.259 1.00 96.12 105 ILE A C 1
ATOM 828 O O . ILE A 1 105 ? -6.204 -3.897 -6.105 1.00 96.12 105 ILE A O 1
ATOM 832 N N . ASP A 1 106 ? -6.954 -3.513 -4.031 1.00 97.19 106 ASP A N 1
ATOM 833 C CA . ASP A 1 106 ? -6.898 -4.908 -3.640 1.00 97.19 106 ASP A CA 1
ATOM 834 C C . ASP A 1 106 ? -8.025 -5.686 -4.356 1.00 97.19 106 ASP A C 1
ATOM 836 O O . ASP A 1 106 ? -9.187 -5.264 -4.324 1.00 97.19 106 ASP A O 1
ATOM 840 N N . PRO A 1 107 ? -7.721 -6.813 -5.025 1.00 96.81 107 PRO A N 1
ATOM 841 C CA . PRO A 1 107 ? -8.709 -7.596 -5.763 1.00 96.81 107 PRO A CA 1
ATOM 842 C C . PRO A 1 107 ? -9.907 -8.054 -4.926 1.00 96.81 107 PRO A C 1
ATOM 844 O O . PRO A 1 107 ? -11.017 -8.116 -5.455 1.00 96.81 107 PRO A O 1
ATOM 847 N N . ASP A 1 108 ? -9.705 -8.391 -3.650 1.00 96.44 108 ASP A N 1
ATOM 848 C CA . ASP A 1 108 ? -10.777 -8.819 -2.749 1.00 96.44 108 ASP A CA 1
ATOM 849 C C . ASP A 1 108 ? -11.662 -7.634 -2.355 1.00 96.44 108 ASP A C 1
ATOM 851 O O . ASP A 1 108 ? -12.893 -7.736 -2.379 1.00 96.44 108 ASP A O 1
ATOM 855 N N . VAL A 1 109 ? -11.047 -6.483 -2.074 1.00 97.38 109 VAL A N 1
ATOM 856 C CA . VAL A 1 109 ? -11.761 -5.232 -1.777 1.00 97.38 109 VAL A CA 1
ATOM 857 C C . VAL A 1 109 ? -12.599 -4.792 -2.974 1.00 97.38 109 VAL A C 1
ATOM 859 O O . VAL A 1 109 ? -13.780 -4.469 -2.824 1.00 97.38 109 VAL A O 1
ATOM 862 N N . LEU A 1 110 ? -12.022 -4.804 -4.177 1.00 97.19 110 LEU A N 1
ATOM 863 C CA . LEU A 1 110 ? -12.730 -4.408 -5.391 1.00 97.19 110 LEU A CA 1
ATOM 864 C C . LEU A 1 110 ? -13.848 -5.377 -5.748 1.00 97.19 110 LEU A C 1
ATOM 866 O O . LEU A 1 110 ? -14.935 -4.927 -6.116 1.00 97.19 110 LEU A O 1
ATOM 870 N N . ALA A 1 111 ? -13.624 -6.682 -5.586 1.00 96.94 111 ALA A N 1
ATOM 871 C CA . ALA A 1 111 ? -14.667 -7.662 -5.838 1.00 96.94 111 ALA A CA 1
ATOM 872 C C . ALA A 1 111 ? -15.890 -7.426 -4.945 1.00 96.94 111 ALA A C 1
ATOM 874 O O . ALA A 1 111 ? -17.015 -7.428 -5.445 1.00 96.94 111 ALA A O 1
ATOM 875 N N . ARG A 1 112 ? -15.682 -7.112 -3.660 1.00 96.69 112 ARG A N 1
ATOM 876 C CA . ARG A 1 112 ? -16.775 -6.748 -2.748 1.00 96.69 112 ARG A CA 1
ATOM 877 C C . ARG A 1 112 ? -17.424 -5.410 -3.119 1.00 96.69 112 ARG A C 1
ATOM 879 O O . ARG A 1 112 ? -18.638 -5.355 -3.296 1.00 96.69 112 ARG A O 1
ATOM 886 N N . ALA A 1 113 ? -16.644 -4.342 -3.298 1.00 97.06 113 ALA A N 1
ATOM 887 C CA . ALA A 1 113 ? -17.175 -2.995 -3.552 1.00 97.06 113 ALA A CA 1
ATOM 888 C C . ALA A 1 113 ? -17.936 -2.863 -4.886 1.00 97.06 113 ALA A C 1
ATOM 890 O O . ALA A 1 113 ? -18.878 -2.072 -5.018 1.00 97.06 113 ALA A O 1
ATOM 891 N N . PHE A 1 114 ? -17.530 -3.619 -5.903 1.00 95.94 114 PHE A N 1
ATOM 892 C CA . PHE A 1 114 ? -18.127 -3.565 -7.236 1.00 95.94 114 PHE A CA 1
ATOM 893 C C . PHE A 1 114 ? -19.009 -4.776 -7.561 1.00 95.94 114 PHE A C 1
ATOM 895 O O . PHE A 1 114 ? -19.552 -4.828 -8.664 1.00 95.94 114 PHE A O 1
ATOM 902 N N . GLY A 1 115 ? -19.165 -5.724 -6.631 1.00 95.69 115 GLY A N 1
ATOM 903 C CA . GLY A 1 115 ? -19.939 -6.948 -6.849 1.00 95.69 115 GLY A CA 1
ATOM 904 C C . GLY A 1 115 ? -19.392 -7.783 -8.005 1.00 95.69 115 GLY A C 1
ATOM 905 O O . GLY A 1 115 ? -20.158 -8.233 -8.854 1.00 95.69 115 GLY A O 1
ATOM 906 N N . TRP A 1 116 ? -18.067 -7.914 -8.100 1.00 96.38 116 TRP A N 1
ATOM 907 C CA . TRP A 1 116 ? -17.456 -8.736 -9.142 1.00 96.38 116 TRP A CA 1
ATOM 908 C C . TRP A 1 116 ? -17.635 -10.216 -8.838 1.00 96.38 116 TRP A C 1
ATOM 910 O O . TRP A 1 116 ? -17.502 -10.652 -7.696 1.00 96.38 116 TRP A O 1
ATOM 920 N N . ASP A 1 117 ? -17.873 -10.980 -9.897 1.00 96.50 117 ASP A N 1
ATOM 921 C CA . ASP A 1 117 ? -17.733 -12.425 -9.869 1.00 96.50 117 ASP A CA 1
ATOM 922 C C . ASP A 1 117 ? -16.256 -12.845 -9.987 1.00 96.50 117 ASP A C 1
ATOM 924 O O . ASP A 1 117 ? -15.349 -12.032 -10.220 1.00 96.50 117 ASP A O 1
ATOM 928 N N . ASP A 1 118 ? -16.015 -14.148 -9.845 1.00 96.69 118 ASP A N 1
ATOM 929 C CA . ASP A 1 118 ? -14.673 -14.727 -9.929 1.00 96.69 118 ASP A CA 1
ATOM 930 C C . ASP A 1 118 ? -14.014 -14.482 -11.292 1.00 96.69 118 ASP A C 1
ATOM 932 O O . ASP A 1 118 ? -12.801 -14.282 -11.367 1.00 96.69 118 ASP A O 1
ATOM 936 N N . ALA A 1 119 ? -14.796 -14.444 -12.376 1.00 96.69 119 ALA A N 1
ATOM 937 C CA . ALA A 1 119 ? -14.281 -14.219 -13.722 1.00 96.69 119 ALA A CA 1
ATOM 938 C C . ALA A 1 119 ? -13.743 -12.790 -13.887 1.00 96.69 119 ALA A C 1
ATOM 940 O O . ALA A 1 119 ? -12.625 -12.594 -14.376 1.00 96.69 119 ALA A O 1
ATOM 941 N N . LYS A 1 120 ? -14.497 -11.780 -13.438 1.00 95.94 120 LYS A N 1
ATOM 942 C CA . LYS A 1 120 ? -14.069 -10.378 -13.486 1.00 95.94 120 LYS A CA 1
ATOM 943 C C . LYS A 1 120 ? -12.896 -10.125 -12.540 1.00 95.94 120 LYS A C 1
ATOM 945 O O . LYS A 1 120 ? -11.946 -9.443 -12.930 1.00 95.94 120 LYS A O 1
ATOM 950 N N . LYS A 1 121 ? -12.901 -10.738 -11.351 1.00 96.88 121 LYS A N 1
ATOM 951 C CA . LYS A 1 121 ? -11.762 -10.699 -10.423 1.00 96.88 121 LYS A CA 1
ATOM 952 C C . LYS A 1 121 ? -10.500 -11.318 -11.036 1.00 96.88 121 LYS A C 1
ATOM 954 O O . LYS A 1 121 ? -9.436 -10.705 -10.973 1.00 96.88 121 LYS A O 1
ATOM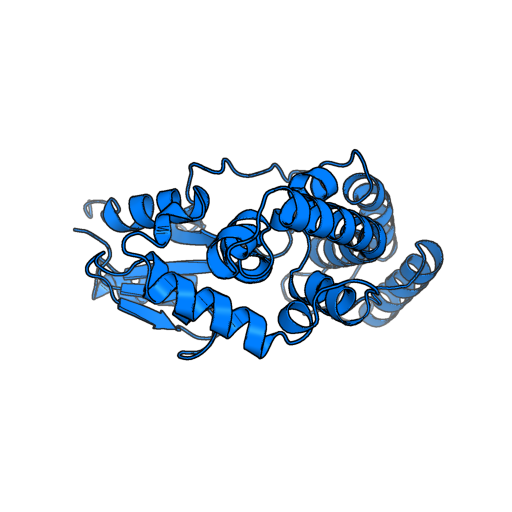 959 N N . ALA A 1 122 ? -10.605 -12.483 -11.676 1.00 96.94 122 ALA A N 1
ATOM 960 C CA . ALA A 1 122 ? -9.483 -13.128 -12.362 1.00 96.94 122 ALA A CA 1
ATOM 961 C C . ALA A 1 122 ? -8.946 -12.276 -13.524 1.00 96.94 122 ALA A C 1
ATOM 963 O O . ALA A 1 122 ? -7.732 -12.142 -13.689 1.00 96.94 122 ALA A O 1
ATOM 964 N N . GLY A 1 123 ? -9.836 -11.640 -14.292 1.00 96.31 123 GLY A N 1
ATOM 965 C CA . GLY A 1 123 ? -9.453 -10.687 -15.335 1.00 96.31 123 GLY A CA 1
ATOM 966 C C . GLY A 1 123 ? -8.677 -9.489 -14.779 1.00 96.31 123 GLY A C 1
ATOM 967 O O . GLY A 1 123 ? -7.639 -9.118 -15.328 1.00 96.31 123 GLY A O 1
ATOM 968 N N . TYR A 1 124 ? -9.130 -8.921 -13.659 1.00 96.81 124 TYR A N 1
ATOM 969 C CA . TYR A 1 124 ? -8.429 -7.832 -12.976 1.00 96.81 124 TYR A CA 1
ATOM 970 C C . TYR A 1 124 ? -7.052 -8.259 -12.449 1.00 96.81 124 TYR A C 1
ATOM 972 O O . TYR A 1 124 ? -6.068 -7.553 -12.667 1.00 96.81 124 TYR A O 1
ATOM 980 N N . LEU A 1 125 ? -6.957 -9.440 -11.833 1.00 96.81 125 LEU A N 1
ATOM 981 C CA . LEU A 1 125 ? -5.689 -10.017 -11.379 1.00 96.81 125 LEU A CA 1
ATOM 982 C C . LEU A 1 125 ? -4.686 -10.154 -12.530 1.00 96.81 125 LEU A C 1
ATOM 984 O O . LEU A 1 125 ? -3.539 -9.743 -12.392 1.00 96.81 125 LEU A O 1
ATOM 988 N N . ALA A 1 126 ? -5.113 -10.648 -13.694 1.00 96.19 126 ALA A N 1
ATOM 989 C CA . ALA A 1 126 ? -4.237 -10.761 -14.859 1.00 96.19 126 ALA A CA 1
ATOM 990 C C . ALA A 1 126 ? -3.718 -9.396 -15.355 1.00 96.19 126 ALA A C 1
ATOM 992 O O . ALA A 1 126 ? -2.581 -9.294 -15.823 1.00 96.19 126 ALA A O 1
ATOM 993 N N . LEU A 1 127 ? -4.526 -8.335 -15.249 1.00 96.25 127 LEU A N 1
ATOM 994 C CA . LEU A 1 127 ? -4.089 -6.969 -15.554 1.00 96.25 127 LEU A CA 1
ATOM 995 C C . LEU A 1 127 ? -3.093 -6.452 -14.506 1.00 96.25 127 LEU A C 1
ATOM 997 O O . LEU A 1 127 ? -2.065 -5.890 -14.883 1.00 96.25 127 LEU A O 1
ATOM 1001 N N . LEU A 1 128 ? -3.351 -6.680 -13.215 1.00 96.50 128 LEU A N 1
ATOM 1002 C CA . LEU A 1 128 ? -2.424 -6.320 -12.138 1.00 96.50 128 LEU A CA 1
ATOM 1003 C C . LEU A 1 128 ? -1.066 -7.008 -12.285 1.00 96.50 128 LEU A C 1
ATOM 1005 O O . LEU A 1 128 ? -0.042 -6.347 -12.155 1.00 96.50 128 LEU A O 1
ATOM 1009 N N . GLU A 1 129 ? -1.040 -8.293 -12.634 1.00 97.00 129 GLU A N 1
ATOM 1010 C CA . GLU A 1 129 ? 0.203 -9.036 -12.859 1.00 97.00 129 GLU A CA 1
ATOM 1011 C C . GLU A 1 129 ? 1.076 -8.386 -13.943 1.00 97.00 129 GLU A C 1
ATOM 1013 O O . GLU A 1 129 ? 2.290 -8.262 -13.780 1.00 97.00 129 GLU A O 1
ATOM 1018 N N . ARG A 1 130 ? 0.459 -7.883 -15.020 1.00 96.62 130 ARG A N 1
ATOM 1019 C CA . ARG A 1 130 ? 1.171 -7.123 -16.058 1.00 96.62 130 ARG A CA 1
ATOM 1020 C C . ARG A 1 130 ? 1.702 -5.796 -15.523 1.00 96.62 130 ARG A C 1
ATOM 1022 O O . ARG A 1 130 ? 2.834 -5.436 -15.817 1.00 96.62 130 ARG A O 1
ATOM 1029 N N . ILE A 1 131 ? 0.913 -5.088 -14.715 1.00 96.94 131 ILE A N 1
ATOM 1030 C CA . ILE A 1 131 ? 1.350 -3.836 -14.082 1.00 96.94 131 ILE A CA 1
ATOM 1031 C C . ILE A 1 131 ? 2.541 -4.078 -13.152 1.00 96.94 131 ILE A C 1
ATOM 1033 O O . ILE A 1 131 ? 3.479 -3.283 -13.140 1.00 96.94 131 ILE A O 1
ATOM 1037 N N . PHE A 1 132 ? 2.526 -5.159 -12.376 1.00 97.69 132 PHE A N 1
ATOM 1038 C CA . PHE A 1 132 ? 3.635 -5.507 -11.494 1.00 97.69 132 PHE A CA 1
ATOM 1039 C C . PHE A 1 132 ? 4.897 -5.846 -12.286 1.00 97.69 132 PHE A C 1
ATOM 1041 O O . PHE A 1 132 ? 5.978 -5.385 -11.924 1.00 97.69 132 PHE A O 1
ATOM 1048 N N . ASP A 1 133 ? 4.766 -6.576 -13.394 1.00 96.69 133 ASP A N 1
ATOM 1049 C CA . ASP A 1 133 ? 5.894 -6.849 -14.288 1.00 96.69 133 ASP A CA 1
ATOM 1050 C C . ASP A 1 133 ? 6.461 -5.539 -14.878 1.00 96.69 133 ASP A C 1
ATOM 1052 O O . ASP A 1 133 ? 7.671 -5.310 -14.820 1.00 96.69 133 ASP A O 1
ATOM 1056 N N . ASP A 1 134 ? 5.593 -4.625 -15.322 1.00 96.25 134 ASP A N 1
ATOM 1057 C CA . ASP A 1 134 ? 5.973 -3.315 -15.869 1.00 96.25 134 ASP A CA 1
ATOM 1058 C C . ASP A 1 134 ? 6.607 -2.371 -14.831 1.00 96.25 134 ASP A C 1
ATOM 1060 O O . ASP A 1 134 ? 7.349 -1.455 -15.188 1.00 96.25 134 ASP A O 1
ATOM 1064 N N . LEU A 1 135 ? 6.289 -2.540 -13.545 1.00 97.44 135 LEU A N 1
ATOM 1065 C CA . LEU A 1 135 ? 6.799 -1.702 -12.457 1.00 97.44 135 LEU A CA 1
ATOM 1066 C C . LEU A 1 135 ? 8.032 -2.280 -11.765 1.00 97.44 135 LEU A C 1
ATOM 1068 O O . LEU A 1 135 ? 8.636 -1.575 -10.958 1.00 97.44 135 LEU A O 1
ATOM 1072 N N . ALA A 1 136 ? 8.426 -3.521 -12.060 1.00 97.69 136 ALA A N 1
ATOM 1073 C CA . ALA A 1 136 ? 9.499 -4.219 -11.354 1.00 97.69 136 ALA A CA 1
ATOM 1074 C C . ALA A 1 136 ? 10.800 -3.400 -11.285 1.00 97.69 136 ALA A C 1
ATOM 1076 O O . ALA A 1 136 ? 11.367 -3.209 -10.207 1.00 97.69 136 ALA A O 1
ATOM 1077 N N . CYS A 1 137 ? 11.244 -2.862 -12.425 1.00 97.56 137 CYS A N 1
ATOM 1078 C CA . CYS A 1 137 ? 12.486 -2.093 -12.514 1.00 97.56 137 CYS A CA 1
ATOM 1079 C C . CYS A 1 137 ? 12.388 -0.771 -11.740 1.00 97.56 137 CYS A C 1
ATOM 1081 O O . CYS A 1 137 ? 13.255 -0.457 -10.924 1.00 97.56 137 CYS A O 1
ATOM 1083 N N . ALA A 1 138 ? 11.293 -0.030 -11.928 1.00 96.69 138 ALA A N 1
ATOM 1084 C CA . ALA A 1 138 ? 11.056 1.223 -11.222 1.00 96.69 138 ALA A CA 1
ATOM 1085 C C . ALA A 1 138 ? 10.978 1.009 -9.700 1.00 96.69 138 ALA A C 1
ATOM 1087 O O . ALA A 1 138 ? 11.583 1.756 -8.934 1.00 96.69 138 ALA A O 1
ATOM 1088 N N . THR A 1 139 ? 10.284 -0.033 -9.236 1.00 95.88 139 THR A N 1
ATOM 1089 C CA . THR A 1 139 ? 10.202 -0.370 -7.809 1.00 95.88 139 THR A CA 1
ATOM 1090 C C . THR A 1 139 ? 11.583 -0.693 -7.233 1.00 95.88 139 THR A C 1
ATOM 1092 O O . THR A 1 139 ? 11.951 -0.112 -6.209 1.00 95.88 139 THR A O 1
ATOM 1095 N N . ALA A 1 140 ? 12.384 -1.521 -7.911 1.00 97.06 140 ALA A N 1
ATOM 1096 C CA . ALA A 1 140 ? 13.746 -1.840 -7.480 1.00 97.06 140 ALA A CA 1
ATOM 1097 C C . ALA A 1 140 ? 14.628 -0.583 -7.374 1.00 97.06 140 ALA A C 1
ATOM 1099 O O . ALA A 1 140 ? 15.311 -0.390 -6.367 1.00 97.06 140 ALA A O 1
ATOM 1100 N N . ALA A 1 141 ? 14.557 0.320 -8.358 1.00 96.25 141 ALA A N 1
ATOM 1101 C CA . ALA A 1 141 ? 15.306 1.577 -8.352 1.00 96.25 141 ALA A CA 1
ATOM 1102 C C . ALA A 1 141 ? 14.904 2.487 -7.177 1.00 96.25 141 ALA A C 1
ATOM 1104 O O . ALA A 1 141 ? 15.761 3.045 -6.490 1.00 96.25 141 ALA A O 1
ATOM 1105 N N . ARG A 1 142 ? 13.602 2.594 -6.876 1.00 93.56 142 ARG A N 1
ATOM 1106 C CA . ARG A 1 142 ? 13.110 3.367 -5.718 1.00 93.56 142 ARG A CA 1
ATOM 1107 C C . ARG A 1 142 ? 13.557 2.778 -4.388 1.00 93.56 142 ARG A C 1
ATOM 1109 O O . ARG A 1 142 ? 13.882 3.528 -3.464 1.00 93.56 142 ARG A O 1
ATOM 1116 N N . MET A 1 143 ? 13.548 1.452 -4.274 1.00 93.38 143 MET A N 1
ATOM 1117 C CA . MET A 1 143 ? 13.999 0.756 -3.072 1.00 93.38 143 MET A CA 1
ATOM 1118 C C . MET A 1 143 ? 15.501 0.948 -2.860 1.00 93.38 143 MET A C 1
ATOM 1120 O O . MET A 1 143 ? 15.905 1.272 -1.745 1.00 93.38 143 MET A O 1
ATOM 1124 N N . ALA A 1 144 ? 16.305 0.849 -3.923 1.00 94.44 144 ALA A N 1
ATOM 1125 C CA . ALA A 1 144 ? 17.737 1.134 -3.881 1.00 94.44 144 ALA A CA 1
ATOM 1126 C C . ALA A 1 144 ? 18.005 2.576 -3.419 1.00 94.44 144 ALA A C 1
ATOM 1128 O O . ALA A 1 144 ? 18.742 2.787 -2.456 1.00 94.44 144 ALA A O 1
ATOM 1129 N N . LEU A 1 145 ? 17.316 3.563 -4.009 1.00 91.88 145 LEU A N 1
ATOM 1130 C CA . LEU A 1 145 ? 17.404 4.959 -3.567 1.00 91.88 145 LEU A CA 1
ATOM 1131 C C . LEU A 1 145 ? 17.021 5.117 -2.094 1.00 91.88 145 LEU A C 1
ATOM 1133 O O . LEU A 1 145 ? 17.720 5.796 -1.354 1.00 91.88 145 LEU A O 1
ATOM 1137 N N . THR A 1 146 ? 15.948 4.470 -1.638 1.00 89.19 146 THR A N 1
ATOM 1138 C CA . THR A 1 146 ? 15.506 4.564 -0.235 1.00 89.19 146 THR A CA 1
ATOM 1139 C C . THR A 1 146 ? 16.521 3.952 0.735 1.00 89.19 146 THR A C 1
ATOM 1141 O O . THR A 1 146 ? 16.747 4.498 1.819 1.00 89.19 146 THR A O 1
ATOM 1144 N N . ALA A 1 147 ? 17.134 2.829 0.3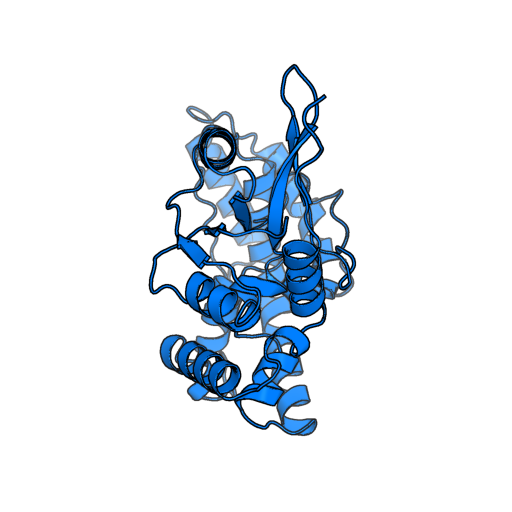60 1.00 89.50 147 ALA A N 1
ATOM 1145 C CA . ALA A 1 147 ? 18.118 2.131 1.180 1.00 89.50 147 ALA A CA 1
ATOM 1146 C C . ALA A 1 147 ? 19.453 2.889 1.260 1.00 89.50 147 ALA A C 1
ATOM 1148 O O . ALA A 1 147 ? 20.065 2.940 2.327 1.00 89.50 147 ALA A O 1
ATOM 1149 N N . CYS A 1 148 ? 19.883 3.501 0.155 1.00 89.50 148 CYS A N 1
ATOM 1150 C CA . CYS A 1 148 ? 21.172 4.185 0.056 1.00 89.50 148 CYS A CA 1
ATOM 1151 C C . CYS A 1 148 ? 21.107 5.678 0.417 1.00 89.50 148 CYS A C 1
ATOM 1153 O O . CYS A 1 148 ? 22.129 6.252 0.793 1.00 89.50 148 CYS A O 1
ATOM 1155 N N . ALA A 1 149 ? 19.936 6.323 0.333 1.00 82.50 149 ALA A N 1
ATOM 1156 C CA . ALA A 1 149 ? 19.798 7.743 0.640 1.00 82.50 149 ALA A CA 1
ATOM 1157 C C . ALA A 1 149 ? 20.014 8.036 2.143 1.00 82.50 149 ALA A C 1
ATOM 1159 O O . ALA A 1 149 ? 19.390 7.398 3.009 1.00 82.50 149 ALA A O 1
ATOM 1160 N N . PRO A 1 150 ? 20.827 9.054 2.484 1.00 69.88 150 PRO A N 1
ATOM 1161 C CA . PRO A 1 150 ? 21.057 9.446 3.869 1.00 69.88 150 PRO A CA 1
ATOM 1162 C C . PRO A 1 150 ? 19.759 9.869 4.557 1.00 69.88 150 PRO A C 1
ATOM 1164 O O . PRO A 1 150 ? 18.937 10.581 3.989 1.00 69.88 150 PRO A O 1
ATOM 1167 N N . LEU A 1 151 ? 19.605 9.513 5.834 1.00 65.38 151 LEU A N 1
ATOM 1168 C CA . LEU A 1 151 ? 18.424 9.852 6.645 1.00 65.38 151 LEU A CA 1
ATOM 1169 C C . LEU A 1 151 ? 18.107 11.358 6.688 1.00 65.38 151 LEU A C 1
ATOM 1171 O O . LEU A 1 151 ? 16.942 11.725 6.794 1.00 65.38 151 LEU A O 1
ATOM 1175 N N . ARG A 1 152 ? 19.134 12.215 6.627 1.00 53.84 152 ARG A N 1
ATOM 1176 C CA . ARG A 1 152 ? 19.002 13.674 6.779 1.00 53.84 152 ARG A CA 1
ATOM 1177 C C . ARG A 1 152 ? 18.775 14.426 5.467 1.00 53.84 152 ARG A C 1
ATOM 1179 O O . ARG A 1 152 ? 18.390 15.587 5.520 1.00 53.84 152 ARG A O 1
ATOM 1186 N N . ASN A 1 153 ? 18.978 13.783 4.316 1.00 56.66 153 ASN A N 1
ATOM 1187 C CA . ASN A 1 153 ? 18.870 14.428 3.012 1.00 56.66 153 ASN A CA 1
ATOM 1188 C C . ASN A 1 153 ? 17.783 13.748 2.182 1.00 56.66 153 ASN A C 1
ATOM 1190 O O . ASN A 1 153 ? 17.895 12.576 1.826 1.00 56.66 153 ASN A O 1
ATOM 1194 N N . ARG A 1 154 ? 16.718 14.496 1.873 1.00 60.56 154 ARG A N 1
ATOM 1195 C CA . ARG A 1 154 ? 15.644 14.034 0.990 1.00 60.56 154 ARG A CA 1
ATOM 1196 C C . ARG A 1 154 ? 16.187 13.965 -0.439 1.00 60.56 154 ARG A C 1
ATOM 1198 O O . ARG A 1 154 ? 16.187 14.964 -1.148 1.00 60.56 154 ARG A O 1
ATOM 1205 N N . VAL A 1 155 ? 16.675 12.796 -0.841 1.00 62.56 155 VAL A N 1
ATOM 1206 C CA . VAL A 1 155 ? 16.898 12.483 -2.257 1.00 62.56 155 VAL A CA 1
ATOM 1207 C C . VAL A 1 155 ? 15.528 12.248 -2.885 1.00 62.56 155 VAL A C 1
ATOM 1209 O O . VAL A 1 155 ? 14.694 11.550 -2.297 1.00 62.56 155 VAL A O 1
ATOM 1212 N N . ASP A 1 156 ? 15.267 12.851 -4.047 1.00 68.19 156 ASP A N 1
ATOM 1213 C CA . ASP A 1 156 ? 14.029 12.566 -4.766 1.00 68.19 156 ASP A CA 1
ATOM 1214 C C . ASP A 1 156 ? 14.019 11.085 -5.166 1.00 68.19 156 ASP A C 1
ATOM 1216 O O . ASP A 1 156 ? 14.910 10.595 -5.855 1.00 68.19 156 ASP A O 1
ATOM 1220 N N . THR A 1 157 ? 13.013 10.353 -4.692 1.00 71.06 157 THR A N 1
ATOM 1221 C CA . THR A 1 157 ? 12.819 8.935 -5.026 1.00 71.06 157 THR A CA 1
ATOM 1222 C C . THR A 1 157 ? 11.872 8.759 -6.210 1.00 71.06 157 THR A C 1
ATOM 1224 O O . THR A 1 157 ? 11.357 7.661 -6.439 1.00 71.06 157 THR A O 1
ATOM 1227 N N . LYS A 1 158 ? 11.559 9.834 -6.941 1.00 78.81 158 LYS A N 1
ATOM 1228 C CA . LYS A 1 158 ? 10.863 9.741 -8.220 1.00 78.81 158 LYS A CA 1
ATOM 1229 C C . LYS A 1 158 ? 11.806 9.145 -9.252 1.00 78.81 158 LYS A C 1
ATOM 1231 O O . LYS A 1 158 ? 12.823 9.728 -9.598 1.00 78.81 158 LYS A O 1
ATOM 1236 N N . VAL A 1 159 ? 11.403 7.993 -9.767 1.00 88.56 159 VAL A N 1
ATOM 1237 C CA . VAL A 1 159 ? 12.026 7.356 -10.921 1.00 88.56 159 VAL A CA 1
ATOM 1238 C C . VAL A 1 159 ? 10.980 7.244 -12.029 1.00 88.56 159 VAL A C 1
ATOM 1240 O O . VAL A 1 159 ? 9.786 7.115 -11.719 1.00 88.56 159 VAL A O 1
ATOM 1243 N N . PRO A 1 160 ? 11.388 7.288 -13.301 1.00 92.50 160 PRO A N 1
ATOM 1244 C CA . PRO A 1 160 ? 10.499 6.978 -14.411 1.00 92.50 160 PRO A CA 1
ATOM 1245 C C . PRO A 1 160 ? 9.916 5.562 -14.285 1.00 92.50 160 PRO A C 1
ATOM 1247 O O . PRO A 1 160 ? 10.600 4.627 -13.874 1.00 92.50 160 PRO A O 1
ATOM 1250 N N . LEU A 1 161 ? 8.630 5.398 -14.614 1.00 93.88 161 LEU A N 1
ATOM 1251 C CA . LEU A 1 161 ? 7.914 4.122 -14.439 1.00 93.88 161 LEU A CA 1
ATOM 1252 C C . LEU A 1 161 ? 8.011 3.179 -15.647 1.00 93.88 161 LEU A C 1
ATOM 1254 O O . LEU A 1 161 ? 7.547 2.044 -15.562 1.00 93.88 161 LEU A O 1
ATOM 1258 N N . ASN A 1 162 ? 8.520 3.670 -16.776 1.00 93.19 162 ASN A N 1
ATOM 1259 C CA . ASN A 1 162 ? 8.553 2.953 -18.055 1.00 93.19 162 ASN A CA 1
ATOM 1260 C C . ASN A 1 162 ? 9.979 2.665 -18.539 1.00 93.19 162 ASN A C 1
ATOM 1262 O O . ASN A 1 162 ? 10.131 2.030 -19.577 1.00 93.19 162 ASN A O 1
ATOM 1266 N N . ASP A 1 163 ? 10.988 3.143 -17.815 1.00 94.81 163 ASP A N 1
ATOM 1267 C CA . ASP A 1 163 ? 12.384 3.028 -18.220 1.00 94.81 163 ASP A CA 1
ATOM 1268 C C . ASP A 1 163 ? 12.876 1.580 -18.091 1.00 94.81 163 ASP A C 1
ATOM 1270 O O . ASP A 1 163 ? 12.523 0.849 -17.153 1.00 94.81 163 ASP A O 1
ATOM 1274 N N . SER A 1 164 ? 13.730 1.179 -19.031 1.00 95.88 164 SER A N 1
ATOM 1275 C CA . SER A 1 164 ? 14.455 -0.086 -18.986 1.00 95.88 164 SER A CA 1
ATOM 1276 C C . SER A 1 164 ? 15.438 -0.127 -17.801 1.00 95.88 164 SER A C 1
ATOM 1278 O O . SER A 1 164 ? 15.771 0.912 -17.221 1.00 95.88 164 SER A O 1
ATOM 1280 N N . PRO A 1 165 ? 15.952 -1.313 -17.421 1.00 96.25 165 PRO A N 1
ATOM 1281 C CA . PRO A 1 165 ? 17.021 -1.414 -16.427 1.00 96.25 165 PRO A CA 1
ATOM 1282 C C . PRO A 1 165 ? 18.223 -0.513 -16.738 1.00 96.25 165 PRO A C 1
ATOM 1284 O O . PRO A 1 165 ? 18.696 0.197 -15.858 1.00 96.25 165 PRO A O 1
ATOM 1287 N N . GLU A 1 166 ? 18.668 -0.473 -17.993 1.00 97.25 166 GLU A N 1
ATOM 1288 C CA . GLU A 1 166 ? 19.822 0.312 -18.439 1.00 97.25 166 GLU A CA 1
ATOM 1289 C C . GLU A 1 166 ? 19.540 1.823 -18.381 1.00 97.25 166 GLU A C 1
ATOM 1291 O O . GLU A 1 166 ? 20.408 2.627 -18.032 1.00 97.25 166 GLU A O 1
ATOM 1296 N N . GLU A 1 167 ? 18.314 2.236 -18.709 1.00 97.19 167 GLU A N 1
ATOM 1297 C CA . GLU A 1 167 ? 17.863 3.622 -18.554 1.00 97.19 167 GLU A CA 1
ATOM 1298 C C . GLU A 1 167 ? 17.830 4.039 -17.081 1.00 97.19 167 GLU A C 1
ATOM 1300 O O . GLU A 1 167 ? 18.339 5.111 -16.733 1.00 97.19 167 GLU A O 1
ATOM 1305 N N . LEU A 1 168 ? 17.330 3.164 -16.205 1.00 96.56 168 LEU A N 1
ATOM 1306 C CA . LEU A 1 168 ? 17.310 3.391 -14.764 1.00 96.56 168 LEU A CA 1
ATOM 1307 C C . LEU A 1 168 ? 18.715 3.412 -14.157 1.00 96.56 168 LEU A C 1
ATOM 1309 O O . LEU A 1 168 ? 18.973 4.252 -13.304 1.00 96.56 168 LEU A O 1
ATOM 1313 N N . GLU A 1 169 ? 19.655 2.585 -14.608 1.00 96.62 169 GLU A N 1
ATOM 1314 C CA . GLU A 1 169 ? 21.056 2.658 -14.168 1.00 96.62 169 GLU A CA 1
ATOM 1315 C C . GLU A 1 169 ? 21.687 4.013 -14.490 1.00 96.62 169 GLU A C 1
ATOM 1317 O O . GLU A 1 169 ? 22.305 4.644 -13.624 1.00 96.62 169 GLU A O 1
ATOM 1322 N N . ARG A 1 170 ? 21.482 4.512 -15.717 1.00 95.88 170 ARG A N 1
ATOM 1323 C CA . ARG A 1 170 ? 21.926 5.862 -16.102 1.00 95.88 170 ARG A CA 1
ATOM 1324 C C . ARG A 1 170 ? 21.261 6.925 -15.234 1.00 95.88 170 ARG A C 1
ATOM 1326 O O . ARG A 1 170 ? 21.920 7.866 -14.790 1.00 95.88 170 ARG A O 1
ATOM 1333 N N . HIS A 1 171 ? 19.968 6.767 -14.960 1.00 94.25 171 HIS A N 1
ATOM 1334 C CA . HIS A 1 171 ? 19.215 7.675 -14.105 1.00 94.25 171 HIS A CA 1
ATOM 1335 C C . HIS A 1 171 ? 19.753 7.701 -12.665 1.00 94.25 171 HIS A C 1
ATOM 1337 O O . HIS A 1 171 ? 19.996 8.779 -12.125 1.00 94.25 171 HIS A O 1
ATOM 1343 N N . LEU A 1 172 ? 19.982 6.534 -12.060 1.00 93.88 172 LEU A N 1
ATOM 1344 C CA . LEU A 1 172 ? 20.519 6.382 -10.706 1.00 93.88 172 LEU A CA 1
ATOM 1345 C C . LEU A 1 172 ? 21.946 6.924 -10.600 1.00 93.88 172 LEU A C 1
ATOM 1347 O O . LEU A 1 172 ? 22.263 7.618 -9.637 1.00 93.88 172 LEU A O 1
ATOM 1351 N N . THR A 1 173 ? 22.779 6.677 -11.612 1.00 92.94 173 THR A N 1
ATOM 1352 C CA . THR A 1 173 ? 24.142 7.223 -11.695 1.00 92.94 173 THR A CA 1
ATOM 1353 C C . THR A 1 173 ? 24.121 8.748 -11.690 1.00 92.94 173 THR A C 1
ATOM 1355 O O . THR A 1 173 ? 24.875 9.377 -10.948 1.00 92.94 173 THR A O 1
ATOM 1358 N N . ARG A 1 174 ? 23.217 9.355 -12.470 1.00 91.00 174 ARG A N 1
ATOM 1359 C CA . ARG A 1 174 ? 23.030 10.810 -12.495 1.00 91.00 174 ARG A CA 1
ATOM 1360 C C . ARG A 1 174 ? 22.565 11.344 -11.141 1.00 91.00 174 ARG A C 1
ATOM 1362 O O . ARG A 1 174 ? 23.168 12.288 -10.649 1.00 91.00 174 ARG A O 1
ATOM 1369 N N . ILE A 1 175 ? 21.575 10.707 -10.504 1.00 89.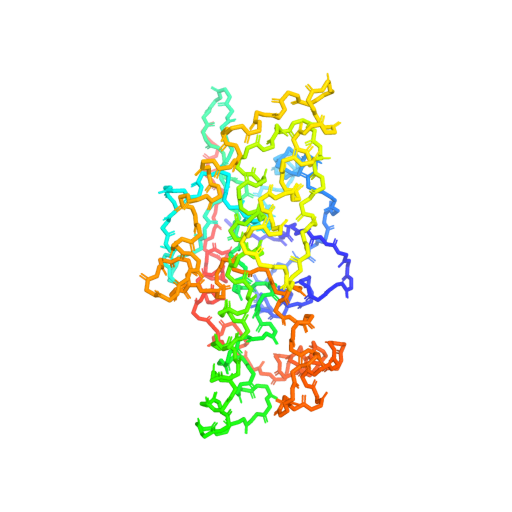81 175 ILE A N 1
ATOM 1370 C CA . ILE A 1 175 ? 21.147 11.085 -9.145 1.00 89.81 175 ILE A CA 1
ATOM 1371 C C . ILE A 1 175 ? 22.335 11.032 -8.181 1.00 89.81 175 ILE A C 1
ATOM 1373 O O . ILE A 1 175 ? 22.571 11.993 -7.458 1.00 89.81 175 ILE A O 1
ATOM 1377 N N . ALA A 1 176 ? 23.103 9.940 -8.169 1.00 89.44 176 ALA A N 1
ATOM 1378 C CA . ALA A 1 176 ? 24.265 9.811 -7.295 1.00 89.44 176 ALA A CA 1
ATOM 1379 C C . ALA A 1 176 ? 25.314 10.902 -7.553 1.00 89.44 176 ALA A C 1
ATOM 1381 O O . ALA A 1 176 ? 25.865 11.454 -6.602 1.00 89.44 176 ALA A O 1
ATOM 1382 N N . HIS A 1 177 ? 25.547 11.258 -8.819 1.00 87.56 177 HIS A N 1
ATOM 1383 C CA . HIS A 1 177 ? 26.447 12.343 -9.194 1.00 87.56 177 HIS A CA 1
ATOM 1384 C C . HIS A 1 177 ? 25.959 13.705 -8.679 1.00 87.56 177 HIS A C 1
ATOM 1386 O O . HIS A 1 177 ? 26.706 14.383 -7.969 1.00 87.56 177 HIS A O 1
ATOM 1392 N N . ASP A 1 178 ? 24.698 14.059 -8.942 1.00 86.12 178 ASP A N 1
ATOM 1393 C CA . ASP A 1 178 ? 24.080 15.328 -8.524 1.00 86.12 178 ASP A CA 1
ATOM 1394 C C . ASP A 1 178 ? 24.075 15.490 -6.992 1.00 86.12 178 ASP A C 1
ATOM 1396 O O . ASP A 1 178 ? 24.122 16.596 -6.452 1.00 86.12 178 ASP A O 1
ATOM 1400 N N . HIS A 1 179 ? 24.059 14.367 -6.277 1.00 81.94 179 HIS A N 1
ATOM 1401 C CA . HIS A 1 179 ? 23.978 14.296 -4.824 1.00 81.94 179 HIS A CA 1
ATOM 1402 C C . HIS A 1 179 ? 25.308 13.943 -4.131 1.00 81.94 179 HIS A C 1
ATOM 1404 O O . HIS A 1 179 ? 25.344 13.823 -2.897 1.00 81.94 179 HIS A O 1
ATOM 1410 N N . SER A 1 180 ? 26.404 13.832 -4.887 1.00 73.25 180 SER A N 1
ATOM 1411 C CA . SER A 1 180 ? 27.731 13.440 -4.390 1.00 73.25 180 SER A CA 1
ATOM 1412 C C . SER A 1 180 ? 28.340 14.466 -3.427 1.00 73.25 180 SER A C 1
ATOM 1414 O O . SER A 1 180 ? 28.916 14.088 -2.408 1.00 73.25 180 SER A O 1
ATOM 1416 N N . THR A 1 181 ? 28.150 15.761 -3.690 1.00 66.06 181 THR A N 1
ATOM 1417 C CA . THR A 1 181 ? 28.768 16.861 -2.929 1.00 66.06 181 THR A CA 1
ATOM 1418 C C . THR A 1 181 ? 28.014 17.216 -1.647 1.00 66.06 181 THR A C 1
ATOM 1420 O O . THR A 1 181 ? 28.641 17.502 -0.632 1.00 66.06 181 THR A O 1
ATOM 1423 N N . ASN A 1 182 ? 26.677 17.154 -1.661 1.00 64.81 182 ASN A N 1
ATOM 1424 C CA . ASN A 1 182 ? 25.838 17.593 -0.535 1.00 64.81 182 ASN A CA 1
ATOM 1425 C C . ASN A 1 182 ? 25.274 16.453 0.319 1.00 64.81 182 ASN A C 1
ATOM 1427 O O . ASN A 1 182 ? 24.893 16.676 1.469 1.00 64.81 182 ASN A O 1
ATOM 1431 N N . THR A 1 183 ? 25.169 15.240 -0.228 1.00 65.25 183 THR A N 1
ATOM 1432 C CA . THR A 1 183 ? 24.505 14.134 0.477 1.00 65.25 183 THR A CA 1
ATOM 1433 C C . THR A 1 183 ? 25.371 12.898 0.670 1.00 65.25 183 THR A C 1
ATOM 1435 O O . THR A 1 183 ? 24.973 12.028 1.435 1.00 65.25 183 THR A O 1
ATOM 1438 N N . ALA A 1 184 ? 26.559 12.838 0.060 1.00 73.81 184 ALA A N 1
ATOM 1439 C CA . ALA A 1 184 ? 27.448 11.676 0.122 1.00 73.81 184 ALA A CA 1
ATOM 1440 C C . ALA A 1 184 ? 26.764 10.364 -0.320 1.00 73.81 184 ALA A C 1
ATOM 1442 O O . ALA A 1 184 ? 27.016 9.297 0.243 1.00 73.81 184 ALA A O 1
ATOM 1443 N N . LEU A 1 185 ? 25.875 10.441 -1.319 1.00 85.88 185 LEU A N 1
ATOM 1444 C CA . LEU A 1 185 ? 25.272 9.259 -1.927 1.00 85.88 185 LEU A CA 1
ATOM 1445 C C . LEU A 1 185 ? 26.333 8.511 -2.747 1.00 85.88 185 LEU A C 1
ATOM 1447 O O . LEU A 1 185 ? 26.854 9.024 -3.734 1.00 85.88 185 LEU A O 1
ATOM 1451 N N . ASP A 1 186 ? 26.653 7.297 -2.316 1.00 89.38 186 ASP A N 1
ATOM 1452 C CA . ASP A 1 186 ? 27.625 6.421 -2.966 1.00 89.38 186 ASP A CA 1
ATOM 1453 C C . ASP A 1 186 ? 26.983 5.744 -4.185 1.00 89.38 186 ASP A C 1
ATOM 1455 O O . ASP A 1 186 ? 26.119 4.873 -4.048 1.00 89.38 186 ASP A O 1
ATOM 1459 N N . GLY A 1 187 ? 27.386 6.181 -5.381 1.00 91.44 187 GLY A N 1
ATOM 1460 C CA . GLY A 1 187 ? 26.822 5.698 -6.640 1.00 91.44 187 GLY A CA 1
ATOM 1461 C C . GLY A 1 187 ? 27.046 4.208 -6.877 1.00 91.44 187 GLY A C 1
ATOM 1462 O O . GLY A 1 187 ? 26.133 3.539 -7.353 1.00 91.44 187 GLY A O 1
ATOM 1463 N N . GLN A 1 188 ? 28.203 3.665 -6.483 1.00 94.00 188 GLN A N 1
ATOM 1464 C CA . GLN A 1 188 ? 28.468 2.237 -6.656 1.00 94.00 188 GLN A CA 1
ATOM 1465 C C . GLN A 1 188 ? 27.559 1.414 -5.744 1.00 94.00 188 GLN A C 1
ATOM 1467 O O . GLN A 1 188 ? 26.880 0.509 -6.218 1.00 94.00 188 GLN A O 1
ATOM 1472 N N . LYS A 1 189 ? 27.444 1.791 -4.462 1.00 93.44 189 LYS A N 1
ATOM 1473 C CA . LYS A 1 189 ? 26.514 1.115 -3.538 1.00 93.44 189 LYS A CA 1
ATOM 1474 C C . LYS A 1 189 ? 25.064 1.195 -4.003 1.00 93.44 189 LYS A C 1
ATOM 1476 O O . LYS A 1 189 ? 24.311 0.247 -3.793 1.00 93.44 189 LYS A O 1
ATOM 1481 N N . LEU A 1 190 ? 24.661 2.316 -4.602 1.00 94.31 190 LEU A N 1
ATOM 1482 C CA . LEU A 1 190 ? 23.315 2.486 -5.146 1.00 94.31 190 LEU A CA 1
ATOM 1483 C C . LEU A 1 190 ? 23.046 1.526 -6.312 1.00 94.31 190 LEU A C 1
ATOM 1485 O O . LEU A 1 190 ? 21.989 0.894 -6.340 1.00 94.31 190 LEU A O 1
ATOM 1489 N N . LEU A 1 191 ? 23.987 1.406 -7.252 1.00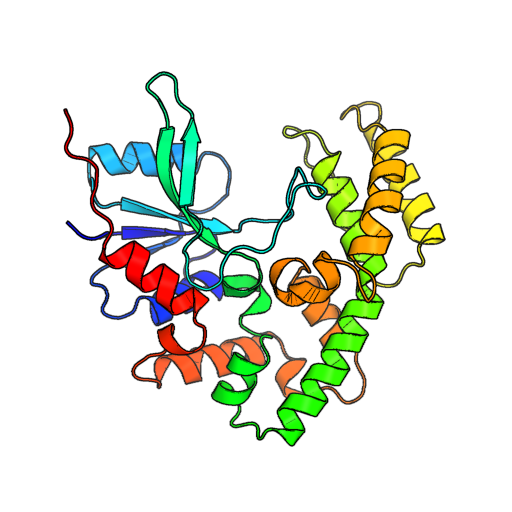 97.00 191 LEU A N 1
ATOM 1490 C CA . LEU A 1 191 ? 23.868 0.487 -8.386 1.00 97.00 191 LEU A CA 1
ATOM 1491 C C . LEU A 1 191 ? 23.903 -0.975 -7.930 1.00 97.00 191 LEU A C 1
ATOM 1493 O O . LEU A 1 191 ? 23.038 -1.752 -8.330 1.00 97.00 191 LEU A O 1
ATOM 1497 N N . ASP A 1 192 ? 24.807 -1.324 -7.012 1.00 97.12 192 ASP A N 1
ATOM 1498 C CA . ASP A 1 192 ? 24.876 -2.667 -6.431 1.00 97.12 192 ASP A CA 1
ATOM 1499 C C . ASP A 1 192 ? 23.547 -3.038 -5.750 1.00 97.12 192 ASP A C 1
ATOM 1501 O O . ASP A 1 192 ? 23.020 -4.136 -5.944 1.00 97.12 192 ASP A O 1
ATOM 1505 N N . ALA A 1 193 ? 22.958 -2.108 -4.986 1.00 96.19 193 ALA A N 1
ATOM 1506 C CA . ALA A 1 193 ? 21.649 -2.306 -4.372 1.00 96.19 193 ALA A CA 1
ATOM 1507 C C . ALA A 1 193 ? 20.547 -2.483 -5.427 1.00 96.19 193 ALA A C 1
ATOM 1509 O O . ALA A 1 193 ? 19.706 -3.370 -5.282 1.00 96.19 193 ALA A O 1
ATOM 1510 N N . PHE A 1 194 ? 20.545 -1.689 -6.501 1.00 97.44 194 PHE A N 1
ATOM 1511 C CA . PHE A 1 194 ? 19.583 -1.840 -7.594 1.00 97.44 194 PHE A CA 1
ATOM 1512 C C . PHE A 1 194 ? 19.672 -3.225 -8.249 1.00 97.44 194 PHE A C 1
ATOM 1514 O O . PHE A 1 194 ? 18.650 -3.902 -8.383 1.00 97.44 194 PHE A O 1
ATOM 1521 N N . HIS A 1 195 ? 20.879 -3.688 -8.580 1.00 98.19 195 HIS A N 1
ATOM 1522 C CA . HIS A 1 195 ? 21.104 -5.004 -9.186 1.00 98.19 195 HIS A CA 1
ATOM 1523 C C . HIS A 1 195 ? 20.710 -6.160 -8.269 1.00 98.19 195 HIS A C 1
ATOM 1525 O O . HIS A 1 195 ? 20.162 -7.153 -8.744 1.00 98.19 195 HIS A O 1
ATOM 1531 N N . GLN A 1 196 ? 20.924 -6.028 -6.959 1.00 97.50 196 GLN A N 1
ATOM 1532 C CA . GLN A 1 196 ? 20.499 -7.036 -5.983 1.00 97.50 196 GLN A CA 1
ATOM 1533 C C . GLN A 1 196 ? 18.974 -7.073 -5.800 1.00 97.50 196 GLN A C 1
ATOM 1535 O O . GLN A 1 196 ? 18.400 -8.141 -5.581 1.00 97.50 196 GLN A O 1
ATOM 1540 N N . LEU A 1 197 ? 18.303 -5.921 -5.894 1.00 97.62 197 LEU A N 1
ATOM 1541 C CA . LEU A 1 197 ? 16.859 -5.802 -5.678 1.00 97.62 197 LEU A CA 1
ATOM 1542 C C . LEU A 1 197 ? 16.031 -6.126 -6.922 1.00 97.62 197 LEU A C 1
ATOM 1544 O O . LEU A 1 197 ? 14.912 -6.620 -6.793 1.00 97.62 197 LEU A O 1
ATOM 1548 N N . LEU A 1 198 ? 16.561 -5.890 -8.123 1.00 97.75 198 LEU A N 1
ATOM 1549 C CA . LEU A 1 198 ? 15.833 -6.097 -9.373 1.00 97.75 198 LEU A CA 1
ATOM 1550 C C . LEU A 1 198 ? 15.279 -7.529 -9.531 1.00 97.75 198 LEU A C 1
ATOM 1552 O O . LEU A 1 198 ? 14.091 -7.655 -9.839 1.00 97.75 198 LEU A O 1
ATOM 1556 N N . PRO A 1 199 ? 16.043 -8.611 -9.271 1.00 97.94 199 PRO A N 1
ATOM 1557 C CA . PRO A 1 199 ? 15.502 -9.969 -9.297 1.00 97.94 199 PRO A CA 1
ATOM 1558 C C . PRO A 1 199 ? 14.367 -10.190 -8.290 1.00 97.94 199 PRO A C 1
ATOM 1560 O O . PRO A 1 199 ? 13.427 -10.914 -8.592 1.00 97.94 199 PRO A O 1
ATOM 1563 N N . GLN A 1 200 ? 14.409 -9.531 -7.126 1.00 97.75 200 GLN A N 1
ATOM 1564 C CA . GLN A 1 200 ? 13.378 -9.658 -6.089 1.00 97.75 200 GLN A CA 1
ATOM 1565 C C . GLN A 1 200 ? 12.055 -8.982 -6.483 1.00 97.75 200 GLN A C 1
ATOM 1567 O O . GLN A 1 200 ? 10.994 -9.396 -6.021 1.00 97.75 200 GLN A O 1
ATOM 1572 N N . CYS A 1 201 ? 12.109 -7.954 -7.337 1.00 97.62 201 CYS A N 1
ATOM 1573 C CA . CYS A 1 201 ? 10.934 -7.268 -7.883 1.00 97.62 201 CYS A CA 1
ATOM 1574 C C . CYS A 1 201 ? 10.378 -7.915 -9.163 1.00 97.62 201 CYS A C 1
ATOM 1576 O O . CYS A 1 201 ? 9.305 -7.519 -9.614 1.00 97.62 201 CYS A O 1
ATOM 1578 N N . ARG A 1 202 ? 11.082 -8.883 -9.761 1.00 97.56 202 ARG A N 1
ATOM 1579 C CA . ARG A 1 202 ? 10.637 -9.631 -10.949 1.00 97.56 202 ARG A CA 1
ATOM 1580 C C . ARG A 1 202 ? 9.925 -10.926 -10.556 1.00 97.56 202 ARG A C 1
ATOM 1582 O O . ARG A 1 202 ? 9.970 -11.342 -9.404 1.00 97.56 202 ARG A O 1
ATOM 1589 N N . ARG A 1 203 ? 9.249 -11.561 -11.521 1.00 96.81 203 ARG A N 1
ATOM 1590 C CA . ARG A 1 203 ? 8.510 -12.821 -11.319 1.00 96.81 203 ARG A CA 1
ATOM 1591 C C . ARG A 1 203 ? 9.386 -13.882 -10.639 1.00 96.81 203 ARG A C 1
ATOM 1593 O O . ARG A 1 203 ? 10.489 -14.149 -11.109 1.00 96.81 203 ARG A O 1
ATOM 1600 N N . GLY A 1 204 ? 8.873 -14.472 -9.556 1.00 95.81 204 GLY A N 1
ATOM 1601 C CA . GLY A 1 204 ? 9.590 -15.428 -8.701 1.00 95.81 204 GLY A CA 1
ATOM 1602 C C . GLY A 1 204 ? 10.448 -14.791 -7.600 1.00 95.81 204 GLY A C 1
ATOM 1603 O O . GLY A 1 204 ? 11.088 -15.510 -6.838 1.00 95.81 204 GLY A O 1
ATOM 1604 N N . GLY A 1 205 ? 10.497 -13.459 -7.523 1.00 96.81 205 GLY A N 1
ATOM 1605 C CA . GLY A 1 205 ? 11.139 -12.716 -6.444 1.00 96.81 205 GLY A CA 1
ATOM 1606 C C . GLY A 1 205 ? 10.176 -12.398 -5.298 1.00 96.81 205 GLY A C 1
ATOM 1607 O O . GLY A 1 205 ? 8.986 -12.169 -5.511 1.00 96.81 205 GLY A O 1
ATOM 1608 N N . ILE A 1 206 ? 10.698 -12.302 -4.069 1.00 95.94 206 ILE A N 1
ATOM 1609 C CA . ILE A 1 206 ? 9.858 -12.171 -2.867 1.00 95.94 206 ILE A CA 1
ATOM 1610 C C . ILE A 1 206 ? 8.998 -10.897 -2.861 1.00 95.94 206 ILE A C 1
ATOM 1612 O O . ILE A 1 206 ? 7.860 -10.917 -2.390 1.00 95.94 206 ILE A O 1
ATOM 1616 N N . PHE A 1 207 ? 9.506 -9.783 -3.399 1.00 95.88 207 PHE A N 1
ATOM 1617 C CA . PHE A 1 207 ? 8.737 -8.539 -3.471 1.00 95.88 207 PHE A CA 1
ATOM 1618 C C . PHE A 1 207 ? 7.648 -8.612 -4.525 1.00 95.88 207 PHE A C 1
ATOM 1620 O O . PHE A 1 207 ? 6.598 -8.001 -4.353 1.00 95.88 207 PHE A O 1
ATOM 1627 N N . ARG A 1 208 ? 7.893 -9.345 -5.612 1.00 96.69 208 ARG A N 1
ATOM 1628 C CA . ARG A 1 208 ? 6.908 -9.548 -6.668 1.00 96.69 208 ARG A CA 1
ATOM 1629 C C . ARG A 1 208 ? 5.759 -10.437 -6.212 1.00 96.69 208 ARG A C 1
ATOM 1631 O O . ARG A 1 208 ? 4.611 -10.115 -6.508 1.00 96.69 208 ARG A O 1
ATOM 1638 N N . ASP A 1 209 ? 6.060 -11.491 -5.464 1.00 95.69 209 ASP A N 1
ATOM 1639 C CA . ASP A 1 209 ? 5.049 -12.388 -4.891 1.00 95.69 209 ASP A CA 1
ATOM 1640 C C . ASP A 1 209 ? 4.198 -11.677 -3.824 1.00 95.69 209 ASP A C 1
ATOM 1642 O O . ASP A 1 209 ? 3.068 -12.068 -3.547 1.00 95.69 209 ASP A O 1
ATOM 1646 N N . ASN A 1 210 ? 4.717 -10.580 -3.263 1.00 94.81 210 ASN A N 1
ATOM 1647 C CA . ASN A 1 210 ? 4.044 -9.732 -2.281 1.00 94.81 210 ASN A CA 1
ATOM 1648 C C . ASN A 1 210 ? 3.837 -8.302 -2.812 1.00 94.81 210 ASN A C 1
ATOM 1650 O O . ASN A 1 210 ? 3.954 -7.330 -2.060 1.00 94.81 210 ASN A O 1
ATOM 1654 N N . ALA A 1 211 ? 3.543 -8.148 -4.110 1.00 95.75 211 ALA A N 1
ATOM 1655 C CA . ALA A 1 211 ? 3.538 -6.843 -4.775 1.00 95.75 211 ALA A CA 1
ATOM 1656 C C . ALA A 1 211 ? 2.616 -5.818 -4.095 1.00 95.75 211 ALA A C 1
ATOM 1658 O O . ALA A 1 211 ? 3.039 -4.687 -3.876 1.00 95.75 211 ALA A O 1
ATOM 1659 N N . LEU A 1 212 ? 1.412 -6.203 -3.657 1.00 94.44 212 LEU A N 1
ATOM 1660 C CA . LEU A 1 212 ? 0.504 -5.293 -2.942 1.00 94.44 212 LEU A CA 1
ATOM 1661 C C . LEU A 1 212 ? 1.041 -4.833 -1.574 1.00 94.44 212 LEU A C 1
ATOM 1663 O O . LEU A 1 212 ? 0.587 -3.819 -1.057 1.00 94.44 212 LEU A O 1
ATOM 1667 N N . MET A 1 213 ? 2.023 -5.514 -0.986 1.00 91.94 213 MET A N 1
ATOM 1668 C CA . MET A 1 213 ? 2.671 -5.065 0.252 1.00 91.94 213 MET A CA 1
ATOM 1669 C C . MET A 1 213 ? 3.878 -4.155 -0.009 1.00 91.94 213 MET A C 1
ATOM 1671 O O . MET A 1 213 ? 4.253 -3.371 0.864 1.00 91.94 213 MET A O 1
ATOM 1675 N N . VAL A 1 214 ? 4.493 -4.251 -1.193 1.00 92.31 214 VAL A N 1
ATOM 1676 C CA . VAL A 1 214 ? 5.798 -3.631 -1.481 1.00 92.31 214 VAL A CA 1
ATOM 1677 C C . VAL A 1 214 ? 5.710 -2.516 -2.520 1.00 92.31 214 VAL A C 1
ATOM 1679 O O . VAL A 1 214 ? 6.330 -1.467 -2.349 1.00 92.31 214 VAL A O 1
ATOM 1682 N N . PHE A 1 215 ? 4.953 -2.714 -3.594 1.00 94.31 215 PHE A N 1
ATOM 1683 C CA . PHE A 1 215 ? 4.854 -1.780 -4.709 1.00 94.31 215 PHE A CA 1
ATOM 1684 C C . PHE A 1 215 ? 3.980 -0.592 -4.302 1.00 94.31 215 PHE A C 1
ATOM 1686 O O . PHE A 1 215 ? 2.957 -0.747 -3.639 1.00 94.31 215 PHE A O 1
ATOM 1693 N N . ALA A 1 216 ? 4.391 0.611 -4.700 1.00 92.06 216 ALA A N 1
ATOM 1694 C CA . ALA A 1 216 ? 3.656 1.828 -4.375 1.00 92.06 216 ALA A CA 1
ATOM 1695 C C . ALA A 1 216 ? 2.346 1.908 -5.175 1.00 92.06 216 ALA A C 1
ATOM 1697 O O . ALA A 1 216 ? 2.379 1.938 -6.409 1.00 92.06 216 ALA A O 1
ATOM 1698 N N . GLY A 1 217 ? 1.214 2.017 -4.487 1.00 92.75 217 GLY A N 1
ATOM 1699 C CA . GLY A 1 217 ? -0.119 2.146 -5.079 1.00 92.75 217 GLY A CA 1
ATOM 1700 C C . GLY A 1 217 ? -0.274 3.300 -6.035 1.00 92.75 217 GLY A C 1
ATOM 1701 O O . GLY A 1 217 ? -0.845 3.122 -7.104 1.00 92.75 217 GLY A O 1
ATOM 1702 N N . LYS A 1 218 ? 0.348 4.450 -5.763 1.00 91.06 218 LYS A N 1
ATOM 1703 C CA . LYS A 1 218 ? 0.355 5.561 -6.730 1.00 91.06 218 LYS A CA 1
ATOM 1704 C C . LYS A 1 218 ? 0.981 5.183 -8.078 1.00 91.06 218 LYS A C 1
ATOM 1706 O O . LYS A 1 218 ? 0.536 5.662 -9.117 1.00 91.06 218 LYS A O 1
ATOM 1711 N N . ASN A 1 219 ? 2.006 4.324 -8.076 1.00 94.31 219 ASN A N 1
ATOM 1712 C CA . ASN A 1 219 ? 2.629 3.849 -9.310 1.00 94.31 219 ASN A CA 1
ATOM 1713 C C . ASN A 1 219 ? 1.721 2.826 -10.007 1.00 94.31 219 ASN A C 1
ATOM 1715 O O . ASN A 1 219 ? 1.609 2.851 -11.232 1.00 94.31 219 ASN A O 1
ATOM 1719 N N . ILE A 1 220 ? 1.072 1.949 -9.231 1.00 95.75 220 ILE A N 1
ATOM 1720 C CA . ILE A 1 220 ? 0.115 0.966 -9.750 1.00 95.75 220 ILE A CA 1
ATOM 1721 C C . ILE A 1 220 ? -1.065 1.690 -10.407 1.00 95.75 220 ILE A C 1
ATOM 1723 O O . ILE A 1 220 ? -1.332 1.460 -11.582 1.00 95.75 220 ILE A O 1
ATOM 1727 N N . LEU A 1 221 ? -1.693 2.640 -9.714 1.00 94.62 221 LEU A N 1
ATOM 1728 C CA . LEU A 1 221 ? -2.784 3.471 -10.230 1.00 94.62 221 LEU A CA 1
ATOM 1729 C C . LEU A 1 221 ? -2.386 4.223 -11.508 1.00 94.62 221 LEU A C 1
ATOM 1731 O O . LEU A 1 221 ? -3.129 4.195 -12.488 1.00 94.62 221 LEU A O 1
ATOM 1735 N N . ALA A 1 222 ? -1.191 4.824 -11.546 1.00 93.88 222 ALA A N 1
ATOM 1736 C CA . ALA A 1 222 ? -0.696 5.504 -12.745 1.00 93.88 222 ALA A CA 1
ATOM 1737 C C . ALA A 1 222 ? -0.609 4.561 -13.963 1.00 93.88 222 ALA A C 1
ATOM 1739 O O . ALA A 1 222 ? -0.954 4.953 -15.079 1.00 93.88 222 ALA A O 1
ATOM 1740 N N . LYS A 1 223 ? -0.200 3.301 -13.763 1.00 94.69 223 LYS A N 1
ATOM 1741 C CA . LYS A 1 223 ? -0.201 2.274 -14.819 1.00 94.69 223 LYS A CA 1
ATOM 1742 C C . LYS A 1 223 ? -1.612 1.794 -15.160 1.00 94.69 223 LYS A C 1
ATOM 1744 O O . LYS A 1 223 ? -1.924 1.638 -16.339 1.00 94.69 223 LYS A O 1
ATOM 1749 N N . MET A 1 224 ? -2.487 1.617 -14.167 1.00 93.94 224 MET A N 1
ATOM 1750 C CA . MET A 1 224 ? -3.890 1.226 -14.378 1.00 93.94 224 MET A CA 1
ATOM 1751 C C . MET A 1 224 ? -4.618 2.218 -15.295 1.00 93.94 224 MET A C 1
ATOM 1753 O O . MET A 1 224 ? -5.330 1.807 -16.213 1.00 93.94 224 MET A O 1
ATOM 1757 N N . GLN A 1 225 ? -4.391 3.520 -15.102 1.00 93.00 225 GLN A N 1
ATOM 1758 C CA . GLN A 1 225 ? -4.969 4.587 -15.926 1.00 93.00 225 GLN A CA 1
ATOM 1759 C C . GLN A 1 225 ? -4.612 4.448 -17.414 1.00 93.00 225 GLN A C 1
ATOM 1761 O O . GLN A 1 225 ? -5.455 4.668 -18.291 1.00 93.00 225 GLN A O 1
ATOM 1766 N N . GLN A 1 226 ? -3.384 4.018 -17.699 1.00 91.44 226 GLN A N 1
ATOM 1767 C CA . GLN A 1 226 ? -2.853 3.861 -19.055 1.00 91.44 226 GLN A CA 1
ATOM 1768 C C . GLN A 1 226 ? -3.218 2.509 -19.689 1.00 91.44 226 GLN A C 1
ATOM 1770 O O . GLN A 1 226 ? -3.138 2.355 -20.906 1.00 91.44 226 GLN A O 1
ATOM 1775 N N . MET A 1 227 ? -3.655 1.527 -18.897 1.00 90.44 227 MET A N 1
ATOM 1776 C CA . MET A 1 227 ? -3.851 0.155 -19.361 1.00 90.44 227 MET A CA 1
ATOM 1777 C C . MET A 1 227 ? -5.118 -0.018 -20.212 1.00 90.44 227 MET A C 1
ATOM 1779 O O . MET A 1 227 ? -6.228 0.357 -19.823 1.00 90.44 227 MET A O 1
ATOM 1783 N N . SER A 1 228 ? -4.972 -0.627 -21.390 1.00 89.19 228 SER A N 1
ATOM 1784 C CA . SER A 1 228 ? -6.097 -1.047 -22.233 1.00 89.19 228 SER A CA 1
ATOM 1785 C C . SER A 1 228 ? -6.868 -2.199 -21.583 1.00 89.19 228 SER A C 1
ATOM 1787 O O . SER A 1 228 ? -6.249 -3.132 -21.076 1.00 89.19 228 SER A O 1
ATOM 1789 N N . GLY A 1 229 ? -8.201 -2.170 -21.641 1.00 86.44 229 GLY A N 1
ATOM 1790 C CA . GLY A 1 229 ? -9.056 -3.219 -21.065 1.00 86.44 229 GLY A CA 1
ATOM 1791 C C . GLY A 1 229 ? -9.327 -3.077 -19.562 1.00 86.44 229 GLY A C 1
ATOM 1792 O O . GLY A 1 229 ? -10.129 -3.832 -19.026 1.00 86.44 229 GLY A O 1
ATOM 1793 N N . MET A 1 230 ? -8.713 -2.096 -18.891 1.00 90.19 230 MET A N 1
ATOM 1794 C CA . MET A 1 230 ? -9.068 -1.737 -17.518 1.00 90.19 230 MET A CA 1
ATOM 1795 C C . MET A 1 230 ? -10.421 -1.012 -17.500 1.00 90.19 230 MET A C 1
ATOM 1797 O O . MET A 1 230 ? -10.637 -0.093 -18.297 1.00 90.19 230 MET A O 1
ATOM 1801 N N . ASP A 1 231 ? -11.307 -1.418 -16.589 1.00 88.44 231 ASP A N 1
ATOM 1802 C CA . ASP A 1 231 ? -12.629 -0.813 -16.391 1.00 88.44 231 ASP A CA 1
ATOM 1803 C C . ASP A 1 231 ? -12.488 0.702 -16.151 1.00 88.44 231 ASP A C 1
ATOM 1805 O O . ASP A 1 231 ? -11.636 1.150 -15.378 1.00 88.44 231 ASP A O 1
ATOM 1809 N N . ALA A 1 232 ? -13.304 1.504 -16.839 1.00 89.12 232 ALA A N 1
ATOM 1810 C CA . ALA A 1 232 ? -13.237 2.961 -16.771 1.00 89.12 232 ALA A CA 1
ATOM 1811 C C . ALA A 1 232 ? -13.433 3.483 -15.339 1.00 89.12 232 ALA A C 1
ATOM 1813 O O . ALA A 1 232 ? -12.805 4.473 -14.964 1.00 89.12 232 ALA A O 1
ATOM 1814 N N . ALA A 1 233 ? -14.239 2.792 -14.526 1.00 88.50 233 ALA A N 1
ATOM 1815 C CA . ALA A 1 233 ? -14.444 3.149 -13.127 1.00 88.50 233 ALA A CA 1
ATOM 1816 C C . ALA A 1 233 ? -13.168 3.003 -12.281 1.00 88.50 233 ALA A C 1
ATOM 1818 O O . ALA A 1 233 ? -13.011 3.720 -11.300 1.00 88.50 233 ALA A O 1
ATOM 1819 N N . LEU A 1 234 ? -12.245 2.118 -12.672 1.00 91.38 234 LEU A N 1
ATOM 1820 C CA . LEU A 1 234 ? -10.971 1.904 -11.977 1.00 91.38 234 LEU A CA 1
ATOM 1821 C C . LEU A 1 234 ? -9.879 2.891 -12.413 1.00 91.38 234 LEU A C 1
ATOM 1823 O O . LEU A 1 234 ? -8.856 3.013 -11.745 1.00 91.38 234 LEU A O 1
ATOM 1827 N N . LYS A 1 235 ? -10.060 3.573 -13.550 1.00 92.75 235 LYS A N 1
ATOM 1828 C CA . LYS A 1 235 ? -9.112 4.583 -14.052 1.00 92.75 235 LYS A CA 1
ATOM 1829 C C . LYS A 1 235 ? -9.321 5.952 -13.408 1.00 92.75 235 LYS A C 1
ATOM 1831 O O . LYS A 1 235 ? -8.386 6.745 -13.299 1.00 92.75 235 LYS A O 1
ATOM 1836 N N . ASP A 1 236 ? -10.549 6.235 -13.000 1.00 93.69 236 ASP A N 1
ATOM 1837 C CA . ASP A 1 236 ? -10.894 7.443 -12.267 1.00 93.69 236 ASP A CA 1
ATOM 1838 C C . ASP A 1 236 ? -10.645 7.201 -10.771 1.00 93.69 236 ASP A C 1
ATOM 1840 O O . ASP A 1 236 ? -11.448 6.564 -10.093 1.00 93.69 236 ASP A O 1
ATOM 1844 N N . VAL A 1 237 ? -9.486 7.655 -10.282 1.00 92.19 237 VAL A N 1
ATOM 1845 C CA . VAL A 1 237 ? -9.007 7.382 -8.915 1.00 92.19 237 VAL A CA 1
ATOM 1846 C C . VAL A 1 237 ? -9.983 7.905 -7.865 1.00 92.19 237 VAL A C 1
ATOM 1848 O O . VAL A 1 237 ? -10.253 7.211 -6.887 1.00 92.19 237 VAL A O 1
ATOM 1851 N N . ASP A 1 238 ? -10.555 9.088 -8.082 1.00 92.38 238 ASP A N 1
ATOM 1852 C CA . ASP A 1 238 ? -11.494 9.681 -7.134 1.00 92.38 238 ASP A CA 1
ATOM 1853 C C . ASP A 1 238 ? -12.787 8.861 -7.087 1.00 92.38 238 ASP A C 1
ATOM 1855 O O . ASP A 1 238 ? -13.250 8.491 -6.007 1.00 92.38 238 ASP A O 1
ATOM 1859 N N . LYS A 1 239 ? -13.339 8.477 -8.248 1.00 93.75 239 LYS A N 1
ATOM 1860 C CA . LYS A 1 239 ? -14.524 7.602 -8.289 1.00 93.75 239 LYS A CA 1
ATOM 1861 C C . LYS A 1 239 ? -14.261 6.224 -7.692 1.00 93.75 239 LYS A C 1
ATOM 1863 O O . LYS A 1 239 ? -15.141 5.689 -7.018 1.00 93.75 239 LYS A O 1
ATOM 1868 N N . LEU A 1 240 ? -13.081 5.654 -7.931 1.00 95.25 240 LEU A N 1
ATOM 1869 C CA . LEU A 1 240 ? -12.658 4.377 -7.362 1.00 95.25 240 LEU A CA 1
ATOM 1870 C C . LEU A 1 240 ? -12.667 4.433 -5.832 1.00 95.25 240 LEU A C 1
ATOM 1872 O O . LEU A 1 240 ? -13.329 3.619 -5.184 1.00 95.25 240 LEU A O 1
ATOM 1876 N N . ILE A 1 241 ? -11.970 5.420 -5.267 1.00 95.00 241 ILE A N 1
ATOM 1877 C CA . ILE A 1 241 ? -11.873 5.629 -3.822 1.00 95.00 241 ILE A CA 1
ATOM 1878 C C . ILE A 1 241 ? -13.263 5.849 -3.226 1.00 95.00 241 ILE A C 1
ATOM 1880 O O . ILE A 1 241 ? -13.629 5.177 -2.261 1.00 95.00 241 ILE A O 1
ATOM 1884 N N . GLU A 1 242 ? -14.072 6.738 -3.807 1.00 95.62 242 GLU A N 1
ATOM 1885 C CA . GLU A 1 242 ? -15.421 7.003 -3.300 1.00 95.62 242 GLU A CA 1
ATOM 1886 C C . GLU A 1 242 ? -16.315 5.765 -3.355 1.00 95.62 242 GLU A C 1
ATOM 1888 O O . GLU A 1 242 ? -17.048 5.495 -2.402 1.00 95.62 242 GLU A O 1
ATOM 1893 N N . ARG A 1 243 ? -16.229 4.964 -4.424 1.00 96.12 243 ARG A N 1
ATOM 1894 C CA . ARG A 1 243 ? -17.010 3.730 -4.545 1.00 96.12 243 ARG A CA 1
ATOM 1895 C C . ARG A 1 243 ? -16.658 2.724 -3.452 1.00 96.12 243 ARG A C 1
ATOM 1897 O O . ARG A 1 243 ? -17.567 2.149 -2.846 1.00 96.12 243 ARG A O 1
ATOM 1904 N N . VAL A 1 244 ? -15.368 2.516 -3.192 1.00 97.38 244 VAL A N 1
ATOM 1905 C CA . VAL A 1 244 ? -14.902 1.611 -2.130 1.00 97.38 244 VAL A CA 1
ATOM 1906 C C . VAL A 1 244 ? -15.326 2.138 -0.759 1.00 97.38 244 VAL A C 1
ATOM 1908 O O . VAL A 1 244 ? -15.947 1.406 0.009 1.00 97.38 244 VAL A O 1
ATOM 1911 N N . LEU A 1 245 ? -15.079 3.419 -0.466 1.00 96.94 245 LEU A N 1
ATOM 1912 C CA . LEU A 1 245 ? -15.433 4.020 0.824 1.00 96.94 245 LEU A CA 1
ATOM 1913 C C . LEU A 1 245 ? -16.941 4.010 1.084 1.00 96.94 245 LEU A C 1
ATOM 1915 O O . LEU A 1 245 ? -17.350 3.801 2.224 1.00 96.94 245 LEU A O 1
ATOM 1919 N N . GLN A 1 246 ? -17.772 4.232 0.064 1.00 97.12 246 GLN A N 1
ATOM 1920 C CA . GLN A 1 246 ? -19.222 4.142 0.213 1.00 97.12 246 GLN A CA 1
ATOM 1921 C C . GLN A 1 246 ? -19.656 2.707 0.524 1.00 97.12 246 GLN A C 1
ATOM 1923 O O . GLN A 1 246 ? -20.399 2.490 1.474 1.00 97.12 246 GLN A O 1
ATOM 1928 N N . SER A 1 247 ? -19.112 1.728 -0.201 1.00 97.44 247 SER A N 1
ATOM 1929 C CA . SER A 1 247 ? -19.428 0.314 0.032 1.00 97.44 247 SER A CA 1
ATOM 1930 C C . SER A 1 247 ? -19.038 -0.133 1.448 1.00 97.44 247 SER A C 1
ATOM 1932 O O . SER A 1 247 ? -19.805 -0.824 2.108 1.00 97.44 247 SER A O 1
ATOM 1934 N N . LEU A 1 248 ? -17.893 0.331 1.963 1.00 97.00 248 LEU A N 1
ATOM 1935 C CA . LEU A 1 248 ? -17.473 0.073 3.345 1.00 97.00 248 LEU A CA 1
ATOM 1936 C C . LEU A 1 248 ? -18.383 0.728 4.393 1.00 97.00 248 LEU A C 1
ATOM 1938 O O . LEU A 1 248 ? -18.578 0.177 5.475 1.00 97.00 248 LEU A O 1
ATOM 1942 N N . LYS A 1 249 ? -18.914 1.926 4.116 1.00 96.12 249 LYS A N 1
ATOM 1943 C CA . LYS A 1 249 ? -19.840 2.601 5.040 1.00 96.12 249 LYS A CA 1
ATOM 1944 C C . LYS A 1 249 ? -21.142 1.824 5.191 1.00 96.12 249 LYS A C 1
ATOM 1946 O O . LYS A 1 249 ? -21.671 1.791 6.304 1.00 96.12 249 LYS A O 1
ATOM 1951 N N . ASP A 1 250 ? -21.616 1.228 4.103 1.00 95.38 250 ASP A N 1
ATOM 1952 C CA . ASP A 1 250 ? -22.887 0.506 4.047 1.00 95.38 250 ASP A CA 1
ATOM 1953 C C . ASP A 1 250 ? -22.776 -0.929 4.602 1.00 95.38 250 ASP A C 1
ATOM 1955 O O . ASP A 1 250 ? -23.780 -1.520 4.995 1.00 95.38 250 ASP A O 1
ATOM 1959 N N . ASP A 1 251 ? -21.560 -1.474 4.695 1.00 96.31 251 ASP A N 1
ATOM 1960 C CA . ASP A 1 251 ? -21.281 -2.781 5.295 1.00 96.31 251 ASP A CA 1
ATOM 1961 C C . ASP A 1 251 ? -21.304 -2.719 6.837 1.00 96.31 251 ASP A C 1
ATOM 1963 O O . ASP A 1 251 ? -20.837 -1.751 7.443 1.00 96.31 251 ASP A O 1
ATOM 1967 N N . SER A 1 252 ? -21.827 -3.750 7.507 1.00 94.56 252 SER A N 1
ATOM 1968 C CA . SER A 1 252 ? -21.847 -3.842 8.976 1.00 94.56 252 SER A CA 1
ATOM 1969 C C . SER A 1 252 ? -20.486 -4.188 9.591 1.00 94.56 252 SER A C 1
ATOM 1971 O O . SER A 1 252 ? -20.213 -3.797 10.727 1.00 94.56 252 SER A O 1
ATOM 1973 N N . ALA A 1 253 ? -19.623 -4.884 8.851 1.00 95.44 253 ALA A N 1
ATOM 1974 C CA . ALA A 1 253 ? -18.326 -5.392 9.288 1.00 95.44 253 ALA A CA 1
ATOM 1975 C C . ALA A 1 253 ? -17.197 -5.062 8.279 1.00 95.44 253 ALA A C 1
ATOM 1977 O O . ALA A 1 253 ? -16.482 -5.948 7.811 1.00 95.44 253 ALA A O 1
ATOM 1978 N N . PRO A 1 254 ? -16.940 -3.771 7.981 1.00 95.06 254 PRO A N 1
ATOM 1979 C CA . PRO A 1 254 ? -15.942 -3.369 6.979 1.00 95.06 254 PRO A CA 1
ATOM 1980 C C . PRO A 1 254 ? -14.508 -3.817 7.311 1.00 95.06 254 PRO A C 1
ATOM 1982 O O . PRO A 1 254 ? -13.675 -3.972 6.424 1.00 95.06 254 PRO A O 1
ATOM 1985 N N . HIS A 1 255 ? -14.203 -4.052 8.590 1.00 94.56 255 HIS A N 1
ATOM 1986 C CA . HIS A 1 255 ? -12.900 -4.543 9.042 1.00 94.56 255 HIS A CA 1
ATOM 1987 C C . HIS A 1 255 ? -12.616 -6.000 8.646 1.00 94.56 255 HIS A C 1
ATOM 1989 O O . HIS A 1 255 ? -11.454 -6.392 8.639 1.00 94.56 255 HIS A O 1
ATOM 1995 N N . GLU A 1 256 ? -13.638 -6.775 8.278 1.00 95.50 256 GLU A N 1
ATOM 1996 C CA . GLU A 1 256 ? -13.524 -8.176 7.838 1.00 95.50 256 GLU A CA 1
ATOM 1997 C C . GLU A 1 256 ? -13.286 -8.304 6.322 1.00 95.50 256 GLU A C 1
ATOM 1999 O O . GLU A 1 256 ? -13.242 -9.406 5.765 1.00 95.50 256 GLU A O 1
ATOM 2004 N N . TRP A 1 257 ? -13.168 -7.178 5.612 1.00 95.44 257 TRP A N 1
ATOM 2005 C CA . TRP A 1 257 ? -12.869 -7.183 4.180 1.00 95.44 257 TRP A CA 1
ATOM 2006 C C . TRP A 1 257 ? -11.462 -7.685 3.883 1.00 95.44 257 TRP A C 1
ATOM 2008 O O . TRP A 1 257 ? -11.272 -8.386 2.893 1.00 95.44 257 TRP A O 1
ATOM 2018 N N . LEU A 1 258 ? -10.519 -7.387 4.777 1.00 94.25 258 LEU A N 1
ATOM 2019 C CA . LEU A 1 258 ? -9.157 -7.902 4.772 1.00 94.25 258 LEU A CA 1
ATOM 2020 C C . LEU A 1 258 ? -8.787 -8.368 6.183 1.00 94.25 258 LEU A C 1
ATOM 2022 O O . LEU A 1 258 ? -9.109 -7.705 7.173 1.00 94.25 258 LEU A O 1
ATOM 2026 N N . LEU A 1 259 ? -8.076 -9.489 6.276 1.00 92.88 259 LEU A N 1
ATOM 2027 C CA . LEU A 1 259 ? -7.630 -10.046 7.557 1.00 92.88 259 LEU A CA 1
ATOM 2028 C C . LEU A 1 259 ? -6.674 -9.094 8.286 1.00 92.88 259 LEU A C 1
ATOM 2030 O O . LEU A 1 259 ? -6.716 -8.989 9.510 1.00 92.88 259 LEU A O 1
ATOM 2034 N N . GLU A 1 260 ? -5.869 -8.347 7.534 1.00 91.19 260 GLU A N 1
ATOM 2035 C CA . GLU A 1 260 ? -4.979 -7.322 8.062 1.00 91.19 260 GLU A CA 1
ATOM 2036 C C . GLU A 1 260 ? -5.779 -6.235 8.804 1.00 91.19 260 GLU A C 1
ATOM 2038 O O . GLU A 1 260 ? -5.436 -5.848 9.920 1.00 91.19 260 GLU A O 1
ATOM 2043 N N . CYS A 1 261 ? -6.907 -5.783 8.243 1.00 92.69 261 CYS A N 1
ATOM 2044 C CA . CYS A 1 261 ? -7.774 -4.791 8.884 1.00 92.69 261 CYS A CA 1
ATOM 2045 C C . CYS A 1 261 ? -8.408 -5.319 10.176 1.00 92.69 261 CYS A C 1
ATOM 2047 O O . CYS A 1 261 ? -8.522 -4.570 11.151 1.00 92.69 261 CYS A O 1
ATOM 2049 N N . THR A 1 262 ? -8.773 -6.603 10.205 1.00 93.62 262 THR A N 1
ATOM 2050 C CA . THR A 1 262 ? -9.255 -7.271 11.422 1.00 93.62 262 THR A CA 1
ATOM 2051 C C . THR A 1 262 ? -8.161 -7.289 12.489 1.00 93.62 262 THR A C 1
ATOM 2053 O O . THR A 1 262 ? -8.388 -6.810 13.600 1.00 93.62 262 THR A O 1
ATOM 2056 N N . ALA A 1 263 ? -6.946 -7.716 12.133 1.00 92.12 263 ALA A N 1
ATOM 2057 C CA . ALA A 1 263 ? -5.814 -7.774 13.056 1.00 92.12 263 ALA A CA 1
ATOM 2058 C C . ALA A 1 263 ? -5.460 -6.396 13.645 1.00 92.12 263 ALA A C 1
ATOM 2060 O O . ALA A 1 263 ? -5.146 -6.287 14.832 1.00 92.12 263 ALA A O 1
ATOM 2061 N N . ILE A 1 264 ? -5.536 -5.324 12.848 1.00 90.12 264 ILE A N 1
ATOM 2062 C CA . ILE A 1 264 ? -5.326 -3.964 13.361 1.00 90.12 264 ILE A CA 1
ATOM 2063 C C . ILE A 1 264 ? -6.447 -3.521 14.289 1.00 90.12 264 ILE A C 1
ATOM 2065 O O . ILE A 1 264 ? -6.163 -2.966 15.351 1.00 90.12 264 ILE A O 1
ATOM 2069 N N . ARG A 1 265 ? -7.709 -3.775 13.934 1.00 92.75 265 ARG A N 1
ATOM 2070 C CA . ARG A 1 265 ? -8.835 -3.439 14.807 1.00 92.75 265 ARG A CA 1
ATOM 2071 C C . ARG A 1 265 ? -8.703 -4.139 16.159 1.00 92.75 265 ARG A C 1
ATOM 2073 O O . ARG A 1 265 ? -8.833 -3.491 17.195 1.00 92.75 265 ARG A O 1
ATOM 2080 N N . GLU A 1 266 ? -8.394 -5.431 16.158 1.00 92.62 266 GLU A N 1
ATOM 2081 C CA . GLU A 1 266 ? -8.170 -6.208 17.377 1.00 92.62 266 GLU A CA 1
ATOM 2082 C C . GLU A 1 266 ? -6.998 -5.666 18.197 1.00 92.62 266 GLU A C 1
ATOM 2084 O O . GLU A 1 266 ? -7.142 -5.458 19.403 1.00 92.62 266 GLU A O 1
ATOM 2089 N N . ALA A 1 267 ? -5.862 -5.371 17.560 1.00 91.19 267 ALA A N 1
ATOM 2090 C CA . ALA A 1 267 ? -4.694 -4.823 18.244 1.00 91.19 267 ALA A CA 1
ATOM 2091 C C . ALA A 1 267 ? -5.001 -3.480 18.923 1.00 91.19 267 ALA A C 1
ATOM 2093 O O . ALA A 1 267 ? -4.609 -3.263 20.067 1.00 91.19 267 ALA A O 1
ATOM 2094 N N . VAL A 1 268 ? -5.752 -2.602 18.255 1.00 91.25 268 VAL A N 1
ATOM 2095 C CA . VAL A 1 268 ? -6.155 -1.299 18.800 1.00 91.25 268 VAL A CA 1
ATOM 2096 C C . VAL A 1 268 ? -7.138 -1.453 19.967 1.00 91.25 268 VAL A C 1
ATOM 2098 O O . VAL A 1 268 ? -6.995 -0.772 20.983 1.00 91.25 268 VAL A O 1
ATOM 2101 N N . MET A 1 269 ? -8.117 -2.357 19.860 1.00 90.69 269 MET A N 1
ATOM 2102 C CA . MET A 1 269 ? -9.128 -2.560 20.908 1.00 90.69 269 MET A CA 1
ATOM 2103 C C . MET A 1 2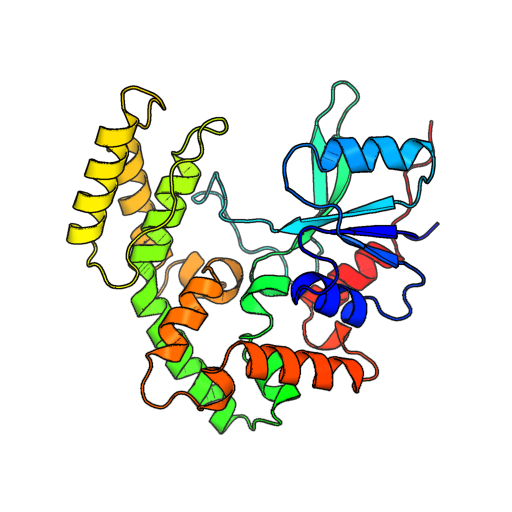69 ? -8.579 -3.274 22.150 1.00 90.69 269 MET A C 1
ATOM 2105 O O . MET A 1 269 ? -9.065 -3.043 23.256 1.00 90.69 269 MET A O 1
ATOM 2109 N N . THR A 1 270 ? -7.592 -4.153 21.974 1.00 90.12 270 THR A N 1
ATOM 2110 C CA . THR A 1 270 ? -6.987 -4.935 23.067 1.00 90.12 270 THR A CA 1
ATOM 2111 C C . THR A 1 270 ? -5.817 -4.219 23.733 1.00 90.12 270 THR A C 1
ATOM 2113 O O . THR A 1 270 ? -5.358 -4.639 24.797 1.00 90.12 270 THR A O 1
ATOM 2116 N N . TRP A 1 271 ? -5.336 -3.128 23.135 1.00 89.12 271 TRP A N 1
ATOM 2117 C CA . TRP A 1 271 ? -4.209 -2.382 23.662 1.00 89.12 271 TRP A CA 1
ATOM 2118 C C . TRP A 1 271 ? -4.507 -1.801 25.046 1.00 89.12 271 TRP A C 1
ATOM 2120 O O . TRP A 1 271 ? -5.571 -1.242 25.314 1.00 89.12 271 TRP A O 1
ATOM 2130 N N . SER A 1 272 ? -3.514 -1.905 25.923 1.00 81.69 272 SER A N 1
ATOM 2131 C CA . SER A 1 272 ? -3.500 -1.251 27.221 1.00 81.69 272 SER A CA 1
ATOM 2132 C C . SER A 1 272 ? -2.113 -0.661 27.447 1.00 81.69 272 SER A C 1
ATOM 2134 O O . SER A 1 272 ? -1.119 -1.334 27.158 1.00 81.69 272 SER A O 1
ATOM 2136 N N . PRO A 1 273 ? -2.008 0.557 28.003 1.00 75.12 273 PRO A N 1
ATOM 2137 C CA . PRO A 1 273 ? -0.716 1.077 28.411 1.00 75.12 273 PRO A CA 1
ATOM 2138 C C . PRO A 1 273 ? -0.142 0.157 29.494 1.00 75.12 273 PRO A C 1
ATOM 2140 O O . PRO A 1 273 ? -0.882 -0.328 30.358 1.00 75.12 273 PRO A O 1
ATOM 2143 N N . ALA A 1 274 ? 1.169 -0.093 29.449 1.00 67.06 274 ALA A N 1
ATOM 2144 C CA . ALA A 1 274 ? 1.855 -0.765 30.546 1.00 67.06 274 ALA A CA 1
ATOM 2145 C C . ALA A 1 274 ? 1.592 0.019 31.842 1.00 67.06 274 ALA A C 1
ATOM 2147 O O . ALA A 1 274 ? 1.636 1.254 31.841 1.00 67.06 274 ALA A O 1
ATOM 2148 N N . ALA A 1 275 ? 1.277 -0.686 32.933 1.00 53.12 275 ALA A N 1
ATOM 2149 C CA . ALA A 1 275 ? 1.144 -0.049 34.236 1.00 53.12 275 ALA A CA 1
ATOM 2150 C C . ALA A 1 275 ? 2.461 0.677 34.539 1.00 53.12 275 ALA A C 1
ATOM 2152 O O . ALA A 1 275 ? 3.524 0.061 34.469 1.00 53.12 275 ALA A O 1
ATOM 2153 N N . ARG A 1 276 ? 2.392 1.988 34.807 1.00 50.47 276 ARG A N 1
ATOM 2154 C CA . ARG A 1 276 ? 3.558 2.758 35.254 1.00 50.47 276 ARG A CA 1
ATOM 2155 C C . ARG A 1 276 ? 4.088 2.062 36.516 1.00 50.47 276 ARG A C 1
ATOM 2157 O O . ARG A 1 276 ? 3.348 2.000 37.497 1.00 50.47 276 ARG A O 1
ATOM 2164 N N . GLN A 1 277 ? 5.284 1.477 36.442 1.00 35.06 277 GLN A N 1
ATOM 2165 C CA . GLN A 1 277 ? 6.045 1.068 37.626 1.00 35.06 277 GLN A CA 1
ATOM 2166 C C . GLN A 1 277 ? 6.677 2.303 38.258 1.00 35.06 277 GLN A C 1
ATOM 2168 O O . GLN A 1 277 ? 7.098 3.195 37.485 1.00 35.06 277 GLN A O 1
#

Foldseek 3Di:
DFAAEEEEADDCPDLQLLLLCLLLPPLNHYYHYPYDPPCLLVVLVVVCVVPVRYAYEYEPAQDLCNVPDDDDPLQAFAWDWDQDPVGIDTRHTYDFLLSGQCVLVDLLLCCLLVVDDPVVSVVSVVVLLVLLQLQLLLLLLLNLCSNQFDPVDDQDSDDDSRDDNVRSLVVLLVSCVVCCPPTVRDSVSSNVSSVVRSVLSHPPHRCVVVVSRRPGSVSSLVVLLVDPPRDPCSNPVVSSSVSSSVSSNPDPNSQVSGSNSVNSSCCSSPDDRDDDD

pLDDT: mean 89.17, std 9.61, range [35.06, 98.19]

Sequence (277 aa):
MPVTELLCEGNAHGPDVRLLSIILRGAGLAVTPSGGKDGFPNTVIAWRHSNPNVCAFKDNDFPRKPLGWVPHPVSKALEWQVKRDDGHHMVGWMWGRKEIENYFIDPDVLARAFGWDDAKKAGYLALLERIFDDLACATAARMALTACAPLRNRVDTKVPLNDSPEELERHLTRIAHDHSTNTALDGQKLLDAFHQLLPQCRRGGIFRDNALMVFAGKNILAKMQQMSGMDAALKDVDKLIERVLQSLKDDSAPHEWLLECTAIREAVMTWSPAARQ